Protein AF-A0A397FSY4-F1 (afdb_monomer_lite)

Foldseek 3Di:
DDDPDPLSVLEDFDADDPPWDKDWDQDPVRDIFIDTPNHTADELCLLLVLLVCLVQPPPDDPVVVVVVVVVLFVVLLVQLQQCLQPHDVGHDPDPPPHDPLSVLLSVQLSVVCVVCCVVVPSVQWPHAQGKFWYDDPNGIHIDTFSTDGNAEGEHEEEDLPCCVVRPSSVLSVLLNQVSVCRRPVHWYWYWYRNSVHTDTDTRDDDPLNSVVSVLSVVCSVCVVVDDSVRSNVSVVVSVVSVVVDDPDPPD

Sequence (251 aa):
MEPKNELEKQAISLAEPENKKITYEVKDNGLLWPYYQGKKAWSPSSLVEILKLIEYGDKQIPEIVLQRAAMNGKLFHQIIQEFIQKGPNSATPNDWEVSEKVRQKLHETIDFIEQNRQILNSNCFLGKERLHHAFYEGVLVATYTDLEFEDYIVELKTNNIKMHESPLTLLAFQIQLLIQHLCTKKEVYLLWSTGSGVIFHRFQVSPSLFKILDSLIDLVKKKDIYTLKEKRAIVEKILLDYVPQRLIDFD

Radius of gyration: 18.86 Å; chains: 1; bounding box: 52×46×51 Å

pLDDT: mean 79.47, std 13.84, range [31.81, 94.88]

Structure (mmCIF, N/CA/C/O backbone):
data_AF-A0A397FSY4-F1
#
_entry.id   AF-A0A397FSY4-F1
#
loop_
_atom_site.group_PDB
_atom_site.id
_atom_site.type_symbol
_atom_site.label_atom_id
_atom_site.label_alt_id
_atom_site.label_comp_id
_atom_site.label_asym_id
_atom_site.label_entity_id
_atom_site.label_seq_id
_atom_site.pdbx_PDB_ins_code
_atom_site.Cartn_x
_atom_site.Cartn_y
_atom_site.Cartn_z
_atom_site.occupancy
_atom_site.B_iso_or_equiv
_atom_site.auth_seq_id
_atom_site.auth_comp_id
_atom_site.auth_asym_id
_atom_site.auth_atom_id
_atom_site.pdbx_PDB_model_num
ATOM 1 N N . MET A 1 1 ? -21.277 16.930 -4.549 1.00 48.31 1 MET A N 1
ATOM 2 C CA . MET A 1 1 ? -20.688 18.214 -4.103 1.00 48.31 1 MET A CA 1
ATOM 3 C C . MET A 1 1 ? -19.492 18.444 -5.004 1.00 48.31 1 MET A C 1
ATOM 5 O O . MET A 1 1 ? -18.706 17.515 -5.117 1.00 48.31 1 MET A O 1
ATOM 9 N N . GLU A 1 2 ? -19.412 19.561 -5.725 1.00 42.72 2 GLU A N 1
ATOM 10 C CA . GLU A 1 2 ? -18.297 19.779 -6.659 1.00 42.72 2 GLU A CA 1
ATOM 11 C C . GLU A 1 2 ? -16.968 19.926 -5.889 1.00 42.72 2 GLU A C 1
ATOM 13 O O . GLU A 1 2 ? -16.964 20.564 -4.829 1.00 42.72 2 GLU A O 1
ATOM 18 N N . PRO A 1 3 ? -15.868 19.313 -6.369 1.00 50.38 3 PRO A N 1
ATOM 19 C CA . PRO A 1 3 ? -14.562 19.392 -5.719 1.00 50.38 3 PRO A CA 1
ATOM 20 C C . PRO A 1 3 ? -14.066 20.843 -5.673 1.00 50.38 3 PRO A C 1
ATOM 22 O O . PRO A 1 3 ? -14.096 21.560 -6.674 1.00 50.38 3 PRO A O 1
ATOM 25 N N . LYS A 1 4 ? -13.613 21.279 -4.495 1.00 57.75 4 LYS A N 1
ATOM 26 C CA . LYS A 1 4 ? -13.201 22.657 -4.194 1.00 57.75 4 LYS A CA 1
ATOM 27 C C . LYS A 1 4 ? -11.798 23.000 -4.700 1.00 57.75 4 LYS A C 1
ATOM 29 O O . LYS A 1 4 ? -11.455 24.180 -4.736 1.00 57.75 4 LYS A O 1
ATOM 34 N N . ASN A 1 5 ? -10.981 22.013 -5.079 1.00 67.50 5 ASN A N 1
ATOM 35 C CA . ASN A 1 5 ? -9.659 22.226 -5.678 1.00 67.50 5 ASN A CA 1
ATOM 36 C C . ASN A 1 5 ? -9.289 21.118 -6.696 1.00 67.50 5 ASN A C 1
ATOM 38 O O . ASN A 1 5 ? -9.945 20.079 -6.770 1.00 67.50 5 ASN A O 1
ATOM 42 N N . GLU A 1 6 ? -8.234 21.336 -7.490 1.00 67.00 6 GLU A N 1
ATOM 43 C CA . GLU A 1 6 ? -7.757 20.376 -8.508 1.00 67.00 6 GLU A CA 1
ATOM 44 C C . GLU A 1 6 ? -7.258 19.042 -7.919 1.00 67.00 6 GLU A C 1
ATOM 46 O O . GLU A 1 6 ? -7.324 18.018 -8.592 1.00 67.00 6 GLU A O 1
ATOM 51 N N . LEU A 1 7 ? -6.807 19.017 -6.659 1.00 66.50 7 LEU A N 1
ATOM 52 C CA . LEU A 1 7 ? -6.393 17.782 -5.981 1.00 66.50 7 LEU A CA 1
ATOM 53 C C . LEU A 1 7 ? -7.603 16.918 -5.597 1.00 66.50 7 LEU A C 1
ATOM 55 O O . LEU A 1 7 ? -7.552 15.697 -5.699 1.00 66.50 7 LEU A O 1
ATOM 59 N N . GLU A 1 8 ? -8.717 17.534 -5.201 1.00 69.69 8 GLU A N 1
ATOM 60 C CA . GLU A 1 8 ? -9.967 16.846 -4.868 1.00 69.69 8 GLU A CA 1
ATOM 61 C C . GLU A 1 8 ? -10.575 16.156 -6.091 1.00 69.69 8 GLU A C 1
ATOM 63 O O . GLU A 1 8 ? -11.184 15.101 -5.947 1.00 69.69 8 GLU A O 1
ATOM 68 N N . LYS A 1 9 ? -10.345 16.685 -7.301 1.00 65.38 9 LYS A N 1
ATOM 69 C CA . LYS A 1 9 ? -10.729 16.019 -8.558 1.00 65.38 9 LYS A CA 1
ATOM 70 C C . LYS A 1 9 ? -9.957 14.720 -8.813 1.00 65.38 9 LYS A C 1
ATOM 72 O O . LYS A 1 9 ? -10.411 13.894 -9.599 1.00 65.38 9 LYS A O 1
ATOM 77 N N . GLN A 1 10 ? -8.793 14.544 -8.185 1.00 68.00 10 GLN A N 1
ATOM 78 C CA . GLN A 1 10 ? -7.952 13.355 -8.344 1.00 68.00 10 GLN A CA 1
ATOM 79 C C . GLN A 1 10 ? -8.300 12.250 -7.339 1.00 68.00 10 GLN A C 1
ATOM 81 O O . GLN A 1 10 ? -7.863 11.114 -7.527 1.00 68.00 10 GLN A O 1
ATOM 86 N N . ALA A 1 11 ? -9.077 12.567 -6.295 1.00 72.75 11 ALA A N 1
ATOM 87 C CA . ALA A 1 11 ? -9.553 11.588 -5.331 1.00 72.75 11 ALA A CA 1
ATOM 88 C C . ALA A 1 11 ? -10.658 10.730 -5.952 1.00 72.75 11 ALA A C 1
ATOM 90 O O . ALA A 1 11 ? -11.676 11.244 -6.416 1.00 72.75 11 ALA A O 1
ATOM 91 N N . ILE A 1 12 ? -10.469 9.415 -5.926 1.00 77.00 12 ILE A N 1
ATOM 92 C CA . ILE A 1 12 ? -11.467 8.456 -6.387 1.00 77.00 12 ILE A CA 1
ATOM 93 C C . ILE A 1 12 ? -12.137 7.834 -5.173 1.00 77.00 12 ILE A C 1
ATOM 95 O O . ILE A 1 12 ? -11.469 7.393 -4.233 1.00 77.00 12 ILE A O 1
ATOM 99 N N . SER A 1 13 ? -13.465 7.768 -5.218 1.00 73.69 13 SER A N 1
ATOM 100 C CA . SER A 1 13 ? -14.220 6.945 -4.291 1.00 73.69 13 SER A CA 1
ATOM 101 C C . SER A 1 13 ? -14.998 5.868 -5.010 1.00 73.69 13 SER A C 1
ATOM 103 O O . SER A 1 13 ? -15.652 6.119 -6.024 1.00 73.69 13 SER A O 1
ATOM 105 N N . LEU A 1 14 ? -14.945 4.667 -4.448 1.00 64.12 14 LEU A N 1
ATOM 106 C CA . LEU A 1 14 ? -15.743 3.535 -4.877 1.00 64.12 14 LEU A CA 1
ATOM 107 C C . LEU A 1 14 ? -16.588 3.067 -3.692 1.00 64.12 14 LEU A C 1
ATOM 109 O O . LEU A 1 14 ? -16.092 2.910 -2.577 1.00 64.12 14 LEU A O 1
ATOM 113 N N . ALA A 1 15 ? -17.873 2.821 -3.956 1.00 58.09 15 ALA A N 1
ATOM 114 C CA . ALA A 1 15 ? -18.858 2.391 -2.962 1.00 58.09 15 ALA A CA 1
ATOM 115 C C . ALA A 1 15 ? -19.113 3.400 -1.819 1.00 58.09 15 ALA A C 1
ATOM 117 O O . ALA A 1 15 ? -19.239 3.007 -0.655 1.00 58.09 15 ALA A O 1
ATOM 118 N N . GLU A 1 16 ? -19.236 4.697 -2.132 1.00 63.25 16 GLU A N 1
ATOM 119 C CA . GLU A 1 16 ? -19.798 5.666 -1.181 1.00 63.25 16 GLU A CA 1
ATOM 120 C C . GLU A 1 16 ? -21.286 5.370 -0.958 1.00 63.25 16 GLU A C 1
ATOM 122 O O . GLU A 1 16 ? -22.066 5.369 -1.911 1.00 63.25 16 GLU A O 1
ATOM 127 N N . PRO A 1 17 ? -21.731 5.156 0.289 1.00 62.16 17 PRO A N 1
ATOM 128 C CA . PRO A 1 17 ? -23.152 5.207 0.586 1.00 62.16 17 PRO A CA 1
ATOM 129 C C . PRO A 1 17 ? -23.654 6.627 0.297 1.00 62.16 17 PRO A C 1
ATOM 131 O O . PRO A 1 17 ? -23.073 7.583 0.812 1.00 62.16 17 PRO A O 1
ATOM 134 N N . GLU A 1 18 ? -24.739 6.771 -0.472 1.00 61.16 18 GLU A N 1
ATOM 135 C CA . GLU A 1 18 ? -25.288 8.069 -0.929 1.00 61.16 18 GLU A CA 1
ATOM 136 C C . GLU A 1 18 ? -25.527 9.087 0.205 1.00 61.16 18 GLU A C 1
ATOM 138 O O . GLU A 1 18 ? -25.583 10.296 -0.014 1.00 61.16 18 GLU A O 1
ATOM 143 N N . ASN A 1 19 ? -25.645 8.608 1.443 1.00 66.75 19 ASN A N 1
ATOM 144 C CA . ASN A 1 19 ? -25.894 9.402 2.640 1.00 66.75 19 ASN A CA 1
ATOM 145 C C . ASN A 1 19 ? -24.630 9.823 3.418 1.00 66.75 19 ASN A C 1
ATOM 147 O O . ASN A 1 19 ? -24.753 10.487 4.452 1.00 66.75 19 ASN A O 1
ATOM 151 N N . LYS A 1 20 ? -23.419 9.467 2.974 1.00 77.88 20 LYS A N 1
ATOM 152 C CA . LYS A 1 20 ? -22.172 9.800 3.680 1.00 77.88 20 LYS A CA 1
ATOM 153 C C . LYS A 1 20 ? -21.429 10.942 2.998 1.00 77.88 20 LYS A C 1
ATOM 155 O O . LYS A 1 20 ? -20.859 10.792 1.929 1.00 77.88 20 LYS A O 1
ATOM 160 N N . LYS A 1 21 ? -21.373 12.096 3.668 1.00 82.19 21 LYS A N 1
ATOM 161 C CA . LYS A 1 21 ? -20.624 13.265 3.189 1.00 82.19 21 LYS A CA 1
ATOM 162 C C . LYS A 1 21 ? -19.152 13.177 3.600 1.00 82.19 21 LYS A C 1
ATOM 164 O O . LYS A 1 21 ? -18.834 13.338 4.781 1.00 82.19 21 LYS A O 1
ATOM 169 N N . ILE A 1 22 ? -18.275 12.959 2.624 1.00 87.19 22 ILE A N 1
ATOM 170 C CA . ILE A 1 22 ? -16.817 12.992 2.794 1.00 87.19 22 ILE A CA 1
ATOM 171 C C . ILE A 1 22 ? -16.304 14.417 2.565 1.00 87.19 22 ILE A C 1
ATOM 173 O O . ILE A 1 22 ? -16.796 15.151 1.707 1.00 87.19 22 ILE A O 1
ATOM 177 N N . THR A 1 23 ? -15.331 14.826 3.372 1.00 89.44 23 THR A N 1
ATOM 178 C CA . THR A 1 23 ? -14.584 16.078 3.206 1.00 89.44 23 THR A CA 1
ATOM 179 C C . THR A 1 23 ? -13.111 15.770 2.992 1.00 89.44 23 THR A C 1
ATOM 181 O O . THR A 1 23 ? -12.630 14.750 3.477 1.00 89.44 23 THR A O 1
ATOM 184 N N . TYR A 1 24 ? -12.382 16.658 2.325 1.00 90.38 24 TYR A N 1
ATOM 185 C CA . TYR A 1 24 ? -10.956 16.483 2.066 1.00 90.38 24 TYR A CA 1
ATOM 186 C C . TYR A 1 24 ? -10.140 17.593 2.724 1.00 90.38 24 TYR A C 1
ATOM 188 O O . TYR A 1 24 ? -10.612 18.718 2.880 1.00 90.38 24 TYR A O 1
ATOM 196 N N . GLU A 1 25 ? -8.917 17.260 3.124 1.00 90.62 25 GLU A N 1
ATOM 197 C CA . GLU A 1 25 ? -7.972 18.201 3.720 1.00 90.62 25 GLU A CA 1
ATOM 198 C C . GLU A 1 25 ? -6.577 17.971 3.136 1.00 90.62 25 GLU A C 1
ATOM 200 O O . GLU A 1 25 ? -6.108 16.831 3.082 1.00 90.62 25 GLU A O 1
ATOM 205 N N . VAL A 1 26 ? -5.912 19.046 2.709 1.00 89.44 26 VAL A N 1
ATOM 206 C CA . VAL A 1 26 ? -4.502 19.008 2.301 1.00 89.44 26 VAL A CA 1
ATOM 207 C C . VAL A 1 26 ? -3.638 19.041 3.556 1.00 89.44 26 VAL A C 1
ATOM 209 O O . VAL A 1 26 ? -3.809 19.905 4.411 1.00 89.44 26 VAL A O 1
ATOM 212 N N . LYS A 1 27 ? -2.731 18.077 3.680 1.00 87.06 27 LYS A N 1
ATOM 213 C CA . LYS A 1 27 ? -1.814 17.933 4.813 1.00 87.06 27 LYS A CA 1
ATOM 214 C C . LYS A 1 27 ? -0.545 18.751 4.624 1.00 87.06 27 LYS A C 1
ATOM 216 O O . LYS A 1 27 ? -0.220 19.144 3.510 1.00 87.06 27 LYS A O 1
ATOM 221 N N . ASP A 1 28 ? 0.209 18.935 5.707 1.00 80.31 28 ASP A N 1
ATOM 222 C CA . ASP A 1 28 ? 1.470 19.696 5.710 1.00 80.31 28 ASP A CA 1
ATOM 223 C C . ASP A 1 28 ? 2.496 19.163 4.696 1.00 80.31 28 ASP A C 1
ATOM 225 O O . ASP A 1 28 ? 3.318 19.910 4.176 1.00 80.31 28 ASP A O 1
ATOM 229 N N . ASN A 1 29 ? 2.429 17.867 4.374 1.00 76.56 29 ASN A N 1
ATOM 230 C CA . ASN A 1 29 ? 3.261 17.227 3.353 1.00 76.56 29 ASN A CA 1
ATOM 231 C C . ASN A 1 29 ? 2.721 17.382 1.915 1.00 76.56 29 ASN A C 1
ATOM 233 O O . ASN A 1 29 ? 3.229 16.733 1.004 1.00 76.56 29 ASN A O 1
ATOM 237 N N . GLY A 1 30 ? 1.679 18.191 1.716 1.00 82.06 30 GLY A N 1
ATOM 238 C CA . GLY A 1 30 ? 1.026 18.444 0.433 1.00 82.06 30 GLY A CA 1
ATOM 239 C C . GLY A 1 30 ? 0.039 17.365 -0.021 1.00 82.06 30 GLY A C 1
ATOM 240 O O . GLY A 1 30 ? -0.605 17.548 -1.051 1.00 82.06 30 GLY A O 1
ATOM 241 N N . LEU A 1 31 ? -0.120 16.259 0.717 1.00 85.19 31 LEU A N 1
ATOM 242 C CA . LEU A 1 31 ? -1.038 15.186 0.327 1.00 85.19 31 LEU A CA 1
ATOM 243 C C . LEU A 1 31 ? -2.479 15.514 0.712 1.00 85.19 31 LEU A C 1
ATOM 245 O O . LEU A 1 31 ? -2.755 15.955 1.829 1.00 85.19 31 LEU A O 1
ATOM 249 N N . LEU A 1 32 ? -3.416 15.216 -0.185 1.00 90.38 32 LEU A N 1
ATOM 250 C CA . LEU A 1 32 ? -4.840 15.253 0.122 1.00 90.38 32 LEU A CA 1
ATOM 251 C C . LEU A 1 32 ? -5.220 14.036 0.976 1.00 90.38 32 LEU A C 1
ATOM 253 O O . LEU A 1 32 ? -4.726 12.928 0.747 1.00 90.38 32 LEU A O 1
ATOM 257 N N . TRP A 1 33 ? -6.106 14.209 1.953 1.00 93.94 33 TRP A N 1
ATOM 258 C CA . TRP A 1 33 ? -6.612 13.096 2.754 1.00 93.94 33 TRP A CA 1
ATOM 259 C C . TRP A 1 33 ? -8.114 13.220 3.035 1.00 93.94 33 TRP A C 1
ATOM 261 O O . TRP A 1 33 ? -8.571 14.326 3.337 1.00 93.94 33 TRP A O 1
ATOM 271 N N . PRO A 1 34 ? -8.888 12.119 2.980 1.00 93.19 34 PRO A N 1
ATOM 272 C CA . PRO A 1 34 ? -10.327 12.173 3.184 1.00 93.19 34 PRO A CA 1
ATOM 273 C C . PRO A 1 34 ? -10.717 12.026 4.664 1.00 93.19 34 PRO A C 1
ATOM 275 O O . PRO A 1 34 ? -10.011 11.431 5.486 1.00 93.19 34 PRO A O 1
ATOM 278 N N . TYR A 1 35 ? -11.872 12.595 4.995 1.00 92.56 35 TYR A N 1
ATOM 279 C CA . TYR A 1 35 ? -12.440 12.710 6.332 1.00 92.56 35 TYR A CA 1
ATOM 280 C C . TYR A 1 35 ? -13.935 12.408 6.304 1.00 92.56 35 TYR A C 1
ATOM 282 O O . TYR A 1 35 ? -14.651 12.820 5.394 1.00 92.56 35 TYR A O 1
ATOM 290 N N . TYR A 1 36 ? -14.426 11.758 7.356 1.00 91.56 36 TYR A N 1
ATOM 291 C CA . TYR A 1 36 ? -15.847 11.504 7.561 1.00 91.56 36 TYR A CA 1
ATOM 292 C C . TYR A 1 36 ? -16.239 11.823 9.002 1.00 91.56 36 TYR A C 1
ATOM 294 O O . TYR A 1 36 ? -15.605 11.345 9.940 1.00 91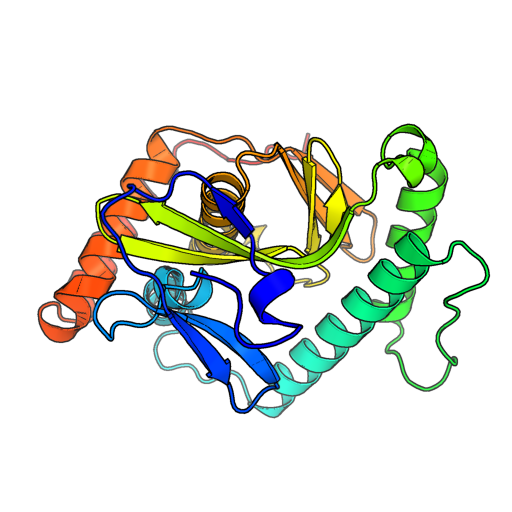.56 36 TYR A O 1
ATOM 302 N N . GLN A 1 37 ? -17.274 12.653 9.183 1.00 89.75 37 GLN A N 1
ATOM 303 C CA . GLN A 1 37 ? -17.736 13.117 10.504 1.00 89.75 37 GLN A CA 1
ATOM 304 C C . GLN A 1 37 ? -16.600 13.701 11.370 1.00 89.75 37 GLN A C 1
ATOM 306 O O . GLN A 1 37 ? -16.497 13.422 12.563 1.00 89.75 37 GLN A O 1
ATOM 311 N N . GLY A 1 38 ? -15.696 14.464 10.748 1.00 87.62 38 GLY A N 1
ATOM 312 C CA . GLY A 1 38 ? -14.523 15.038 11.416 1.00 87.62 38 GLY A CA 1
ATOM 313 C C . GLY A 1 38 ? -13.414 14.032 11.750 1.00 87.62 38 GLY A C 1
ATOM 314 O O . GLY A 1 38 ? -12.379 14.427 12.280 1.00 87.62 38 GLY A O 1
ATOM 315 N N . LYS A 1 39 ? -13.578 12.744 11.424 1.00 90.38 39 LYS A N 1
ATOM 316 C CA . LYS A 1 39 ? -12.557 11.709 11.629 1.00 90.38 39 LYS A CA 1
ATOM 317 C C . LYS A 1 39 ? -11.759 11.480 10.352 1.00 90.38 39 LYS A C 1
ATOM 319 O O . LYS A 1 39 ? -12.332 11.281 9.282 1.00 90.38 39 LYS A O 1
ATOM 324 N N . LYS A 1 40 ? -10.432 11.481 10.485 1.00 92.06 40 LYS A N 1
ATOM 325 C CA . LYS A 1 40 ? -9.491 11.166 9.403 1.00 92.06 40 LYS A CA 1
ATOM 326 C C . LYS A 1 40 ? -9.687 9.718 8.948 1.00 92.06 40 LYS A C 1
ATOM 328 O O . LYS A 1 40 ? -9.763 8.831 9.798 1.00 92.06 40 LYS A O 1
ATOM 333 N N . ALA A 1 41 ? -9.714 9.478 7.637 1.00 92.88 41 ALA A N 1
ATOM 334 C CA . ALA A 1 41 ? -9.681 8.123 7.095 1.00 92.88 41 ALA A CA 1
ATOM 335 C C . ALA A 1 41 ? -8.434 7.369 7.570 1.00 92.88 41 ALA A C 1
ATOM 337 O O . ALA A 1 41 ? -7.348 7.953 7.675 1.00 92.88 41 ALA A O 1
ATOM 338 N N . TRP A 1 42 ? -8.563 6.074 7.831 1.00 92.50 42 TRP A N 1
ATOM 339 C CA . TRP A 1 42 ? -7.419 5.261 8.222 1.00 92.50 42 TRP A CA 1
ATOM 340 C C . TRP A 1 42 ? -6.556 4.904 7.023 1.00 92.50 42 TRP A C 1
ATOM 342 O O . TRP A 1 42 ? -7.052 4.455 5.993 1.00 92.50 42 TRP A O 1
ATOM 352 N N . SER A 1 43 ? -5.250 5.096 7.193 1.00 90.44 43 SER A N 1
ATOM 353 C CA . SER A 1 43 ? -4.248 4.616 6.247 1.00 90.44 43 SER A CA 1
ATOM 354 C C . SER A 1 43 ? -3.849 3.176 6.583 1.00 90.44 43 SER A C 1
ATOM 356 O O . SER A 1 43 ? -3.934 2.796 7.759 1.00 90.44 43 SER A O 1
ATOM 358 N N . PRO A 1 44 ? -3.313 2.405 5.620 1.00 86.44 44 PRO A N 1
ATOM 359 C CA . PRO A 1 44 ? -2.657 1.134 5.914 1.00 86.44 44 PRO A CA 1
ATOM 360 C C . PRO A 1 44 ? -1.649 1.244 7.059 1.00 86.44 44 PRO A C 1
ATOM 362 O O . PRO A 1 44 ? -1.690 0.455 7.998 1.00 86.44 44 PRO A O 1
ATOM 365 N N . SER A 1 45 ? -0.821 2.294 7.052 1.00 83.75 45 SER A N 1
ATOM 366 C CA . SER A 1 45 ? 0.171 2.562 8.099 1.00 83.75 45 SER A CA 1
ATOM 367 C C . SER A 1 45 ? -0.436 2.685 9.495 1.00 83.75 45 SER A C 1
ATOM 369 O O . SER A 1 45 ? 0.168 2.207 10.450 1.00 83.75 45 SER A O 1
ATOM 371 N N . SER A 1 46 ? -1.620 3.293 9.616 1.00 85.06 46 SER A N 1
ATOM 372 C CA . SER A 1 46 ? -2.332 3.434 10.893 1.00 85.06 46 SER A CA 1
ATOM 373 C C . SER A 1 46 ? -2.878 2.096 11.396 1.00 85.06 46 SER A C 1
ATOM 375 O O . SER A 1 46 ? -2.900 1.850 12.595 1.00 85.06 46 SER A O 1
ATOM 377 N N . LEU A 1 47 ? -3.305 1.219 10.486 1.00 83.44 47 LEU A N 1
ATOM 378 C CA . LEU A 1 47 ? -3.857 -0.094 10.831 1.00 83.44 47 LEU A CA 1
ATOM 379 C C . LEU A 1 47 ? -2.776 -1.101 11.228 1.00 83.44 47 LEU A C 1
ATOM 381 O O . LEU A 1 47 ? -2.992 -1.936 12.103 1.00 83.44 47 LEU A O 1
ATOM 385 N N . VAL A 1 48 ? -1.591 -0.990 10.629 1.00 82.88 48 VAL A N 1
ATOM 386 C CA . VAL A 1 48 ? -0.454 -1.882 10.904 1.00 82.88 48 VAL A CA 1
ATOM 387 C C . VAL A 1 48 ? 0.503 -1.330 11.963 1.00 82.88 48 VAL A C 1
ATOM 389 O O . VAL A 1 48 ? 1.501 -1.971 12.286 1.00 82.88 48 VAL A O 1
ATOM 392 N N . GLU A 1 49 ? 0.224 -0.151 12.525 1.00 81.56 49 GLU A N 1
ATOM 393 C CA . GLU A 1 49 ? 1.055 0.484 13.556 1.00 81.56 49 GLU A CA 1
ATOM 394 C C . GLU A 1 49 ? 1.248 -0.432 14.769 1.00 81.56 49 GLU A C 1
ATOM 396 O O . GLU A 1 49 ? 2.358 -0.574 15.275 1.00 81.56 49 GLU A O 1
ATOM 401 N N . ILE A 1 50 ? 0.190 -1.136 15.178 1.00 78.62 50 ILE A N 1
ATOM 402 C CA . ILE A 1 50 ? 0.252 -2.097 16.281 1.00 78.62 50 ILE A CA 1
ATOM 403 C C . ILE A 1 50 ? 1.161 -3.293 15.975 1.00 78.62 50 ILE A C 1
ATOM 405 O O . ILE A 1 50 ? 1.853 -3.773 16.870 1.00 78.62 50 ILE A O 1
ATOM 409 N N . LEU A 1 51 ? 1.216 -3.735 14.714 1.00 79.88 51 LEU A N 1
ATOM 410 C CA . LEU A 1 51 ? 2.112 -4.809 14.281 1.00 79.88 51 LEU A CA 1
ATOM 411 C C . LEU A 1 51 ? 3.568 -4.347 14.387 1.00 79.88 51 LEU A C 1
ATOM 413 O O . LEU A 1 51 ? 4.400 -5.057 14.942 1.00 79.88 51 LEU A O 1
ATOM 417 N N . LYS A 1 52 ? 3.856 -3.115 13.944 1.00 74.06 52 LYS A N 1
ATOM 418 C CA . LYS A 1 52 ? 5.184 -2.497 14.082 1.00 74.06 52 LYS A CA 1
ATOM 419 C C . LYS A 1 52 ? 5.578 -2.319 15.549 1.00 74.06 52 LYS A C 1
ATOM 421 O O . LYS A 1 52 ? 6.711 -2.616 15.910 1.00 74.06 52 LYS A O 1
ATOM 426 N N . LEU A 1 53 ? 4.650 -1.870 16.393 1.00 75.19 53 LEU A N 1
ATOM 427 C CA . LEU A 1 53 ? 4.883 -1.704 17.828 1.00 75.19 53 LEU A CA 1
ATOM 428 C C . LEU A 1 53 ? 5.244 -3.035 18.500 1.00 75.19 53 LEU A C 1
ATOM 430 O O . LEU A 1 53 ? 6.100 -3.075 19.376 1.00 75.19 53 LEU A O 1
ATOM 434 N N . ILE A 1 54 ? 4.607 -4.134 18.095 1.00 74.88 54 ILE A N 1
ATOM 435 C CA . ILE A 1 54 ? 4.903 -5.461 18.642 1.00 74.88 54 ILE A CA 1
ATOM 436 C C . ILE A 1 54 ? 6.251 -5.981 18.138 1.00 74.88 54 ILE A C 1
ATOM 438 O O . ILE A 1 54 ? 7.020 -6.493 18.950 1.00 74.88 54 ILE A O 1
ATOM 442 N N . GLU A 1 55 ? 6.529 -5.822 16.841 1.00 73.94 55 GLU A N 1
ATOM 443 C CA . GLU A 1 55 ? 7.762 -6.274 16.184 1.00 73.94 55 GLU A CA 1
ATOM 444 C C . GLU A 1 55 ? 9.003 -5.575 16.751 1.00 73.94 55 GLU A C 1
ATOM 446 O O . GLU A 1 55 ? 9.990 -6.212 17.124 1.00 73.94 55 GLU A O 1
ATOM 451 N N . TYR A 1 56 ? 8.958 -4.246 16.829 1.00 70.62 56 TYR A N 1
ATOM 452 C CA . TYR A 1 56 ? 10.116 -3.442 17.205 1.00 70.62 56 TYR A CA 1
ATOM 453 C C . TYR A 1 56 ? 10.143 -3.109 18.703 1.00 70.62 56 TYR A C 1
ATOM 455 O O . TYR A 1 56 ? 11.211 -2.811 19.241 1.00 70.62 56 TYR A O 1
ATOM 463 N N . GLY A 1 57 ? 9.014 -3.220 19.413 1.00 68.94 57 GLY A N 1
ATOM 464 C CA . GLY A 1 57 ? 8.908 -2.809 20.814 1.00 68.94 57 GLY A CA 1
ATOM 465 C C . GLY A 1 57 ? 9.352 -1.355 20.995 1.00 68.94 57 GLY A C 1
ATOM 466 O O . GLY A 1 57 ? 9.035 -0.497 20.175 1.00 68.94 57 GLY A O 1
ATOM 467 N N . ASP A 1 58 ? 10.159 -1.105 22.028 1.00 63.72 58 ASP A N 1
ATOM 468 C CA . ASP A 1 58 ? 10.781 0.203 22.285 1.00 63.72 58 ASP A CA 1
ATOM 469 C C . ASP A 1 58 ? 12.106 0.411 21.523 1.00 63.72 58 ASP A C 1
ATOM 471 O O . ASP A 1 58 ? 12.802 1.408 21.733 1.00 63.72 58 ASP A O 1
ATOM 475 N N . LYS A 1 59 ? 12.516 -0.529 20.654 1.00 63.91 59 LYS A N 1
ATOM 476 C CA . LYS A 1 59 ? 13.775 -0.399 19.911 1.00 63.91 59 LYS A CA 1
ATOM 477 C C . LYS A 1 59 ? 13.624 0.686 18.851 1.00 63.91 59 LYS A C 1
ATOM 479 O O . LYS A 1 59 ? 13.009 0.478 17.807 1.00 63.91 59 LYS A O 1
ATOM 484 N N . GLN A 1 60 ? 14.235 1.840 19.100 1.00 63.94 60 GLN A N 1
ATOM 485 C CA . GLN A 1 60 ? 14.306 2.906 18.110 1.00 63.94 60 GLN A CA 1
ATOM 486 C C . GLN A 1 60 ? 15.295 2.527 17.005 1.00 63.94 60 GLN A C 1
ATOM 488 O O . GLN A 1 60 ? 16.491 2.349 17.245 1.00 63.94 60 GLN A O 1
ATOM 493 N N . ILE A 1 61 ? 14.796 2.421 15.774 1.00 66.56 61 ILE A N 1
ATOM 494 C CA . ILE A 1 61 ? 15.657 2.439 14.591 1.00 66.56 61 ILE A CA 1
ATOM 495 C C . ILE A 1 61 ? 16.214 3.866 14.482 1.00 66.56 61 ILE A C 1
ATOM 497 O O . ILE A 1 61 ? 15.419 4.807 14.525 1.00 66.56 61 ILE A O 1
ATOM 501 N N . PRO A 1 62 ? 17.539 4.060 14.339 1.00 76.00 62 PRO A N 1
ATOM 502 C CA . PRO A 1 62 ? 18.112 5.396 14.245 1.00 76.00 62 PRO A CA 1
ATOM 503 C C . PRO A 1 62 ? 17.447 6.217 13.139 1.00 76.00 62 PRO A C 1
ATOM 505 O O . PRO A 1 62 ? 17.312 5.748 12.007 1.00 76.00 62 PRO A O 1
ATOM 508 N N . GLU A 1 63 ? 17.071 7.457 13.450 1.00 75.31 63 GLU A N 1
ATOM 509 C CA . GLU A 1 63 ? 16.319 8.319 12.533 1.00 75.31 63 GLU A CA 1
ATOM 510 C C . GLU A 1 63 ? 17.037 8.497 11.188 1.00 75.31 63 GLU A C 1
ATOM 512 O O . GLU A 1 63 ? 16.418 8.400 10.133 1.00 75.31 63 GLU A O 1
ATOM 517 N N . ILE A 1 64 ? 18.365 8.626 11.207 1.00 76.75 64 ILE A N 1
ATOM 518 C CA . ILE A 1 64 ? 19.185 8.733 9.994 1.00 76.75 64 ILE A CA 1
ATOM 519 C C . ILE A 1 64 ? 19.060 7.510 9.068 1.00 76.75 64 ILE A C 1
ATOM 521 O O . ILE A 1 64 ? 19.121 7.641 7.845 1.00 76.75 64 ILE A O 1
ATOM 525 N N . VAL A 1 65 ? 18.859 6.313 9.631 1.00 73.38 65 VAL A N 1
ATOM 526 C CA . VAL A 1 65 ? 18.657 5.076 8.861 1.00 73.38 65 VAL A CA 1
ATOM 527 C C . VAL A 1 65 ? 17.273 5.088 8.219 1.00 73.38 65 VAL A C 1
ATOM 529 O O . VAL A 1 65 ? 17.151 4.772 7.036 1.00 73.38 65 VAL A O 1
ATOM 532 N N . LEU A 1 66 ? 16.249 5.509 8.968 1.00 72.06 66 LEU A N 1
ATOM 533 C CA . LEU A 1 66 ? 14.881 5.649 8.463 1.00 72.06 66 LEU A CA 1
ATOM 534 C C . LEU A 1 66 ? 14.790 6.712 7.363 1.00 72.06 66 LEU A C 1
ATOM 536 O O . LEU A 1 66 ? 14.217 6.445 6.309 1.00 72.06 66 LEU A O 1
ATOM 540 N N . GLN A 1 67 ? 15.403 7.879 7.566 1.00 74.88 67 GLN A N 1
ATOM 541 C CA . GLN A 1 67 ? 15.438 8.969 6.590 1.00 74.88 67 GLN A CA 1
ATOM 542 C C . GLN A 1 67 ? 16.141 8.542 5.298 1.00 74.88 67 GLN A C 1
ATOM 544 O O . GLN A 1 67 ? 15.609 8.751 4.209 1.00 74.88 67 GLN A O 1
ATOM 549 N N . ARG A 1 68 ? 17.301 7.875 5.398 1.00 76.94 68 ARG A N 1
ATOM 550 C CA . ARG A 1 68 ? 18.021 7.369 4.221 1.00 76.94 68 ARG A CA 1
ATOM 551 C C . ARG A 1 68 ? 17.214 6.308 3.471 1.00 76.94 68 ARG A C 1
ATOM 553 O O . ARG A 1 68 ? 17.159 6.343 2.244 1.00 76.94 68 ARG A O 1
ATOM 560 N N . ALA A 1 69 ? 16.572 5.384 4.187 1.00 74.94 69 ALA A N 1
ATOM 561 C CA . ALA A 1 69 ? 15.699 4.383 3.576 1.00 74.94 69 ALA A CA 1
ATOM 562 C C . ALA A 1 69 ? 14.493 5.032 2.875 1.00 74.94 69 ALA A C 1
ATOM 564 O O . ALA A 1 69 ? 14.165 4.654 1.752 1.00 74.94 69 ALA A O 1
ATOM 565 N N . ALA A 1 70 ? 13.880 6.043 3.495 1.00 77.81 70 ALA A N 1
ATOM 566 C CA . ALA A 1 70 ? 12.766 6.791 2.921 1.00 77.81 70 ALA A CA 1
ATOM 567 C C . ALA A 1 70 ? 13.176 7.577 1.666 1.00 77.81 70 ALA A C 1
ATOM 569 O O . ALA A 1 70 ? 12.465 7.522 0.667 1.00 77.81 70 ALA A O 1
ATOM 570 N N . MET A 1 71 ? 14.333 8.250 1.679 1.00 80.31 71 MET A N 1
ATOM 571 C CA . MET A 1 71 ? 14.877 8.937 0.499 1.00 80.31 71 MET A CA 1
ATOM 572 C C . MET A 1 71 ? 15.119 7.969 -0.659 1.00 80.31 71 MET A C 1
ATOM 574 O O . MET A 1 71 ? 14.645 8.208 -1.766 1.00 80.31 71 MET A O 1
ATOM 578 N N . ASN A 1 72 ? 15.808 6.857 -0.393 1.00 79.50 72 ASN A N 1
ATOM 579 C CA . ASN A 1 72 ? 16.094 5.838 -1.402 1.00 79.50 72 ASN A CA 1
ATOM 580 C C . ASN A 1 72 ? 14.808 5.230 -1.977 1.00 79.50 72 ASN A C 1
ATOM 582 O O . ASN A 1 72 ? 14.700 5.033 -3.185 1.00 79.50 72 ASN A O 1
ATOM 586 N N . GLY A 1 73 ? 13.829 4.947 -1.111 1.00 83.44 73 GLY A N 1
ATOM 587 C CA . GLY A 1 73 ? 12.510 4.475 -1.517 1.00 83.44 73 GLY A CA 1
ATOM 588 C C . GLY A 1 73 ? 11.803 5.488 -2.411 1.00 83.44 73 GLY A C 1
ATOM 589 O O . GLY A 1 73 ? 11.408 5.140 -3.519 1.00 83.44 73 GLY A O 1
ATOM 590 N N . LYS A 1 74 ? 11.708 6.747 -1.972 1.00 85.25 74 LYS A N 1
ATOM 591 C CA . LYS A 1 74 ? 11.061 7.828 -2.725 1.00 85.25 74 LYS A CA 1
ATOM 592 C C . LYS A 1 74 ? 11.677 8.003 -4.110 1.00 85.25 74 LYS A C 1
ATOM 594 O O . LYS A 1 74 ? 10.944 8.048 -5.091 1.00 85.25 74 LYS A O 1
ATOM 599 N N . LEU A 1 75 ? 13.005 8.059 -4.187 1.00 84.94 75 LEU A N 1
ATOM 600 C CA . LEU A 1 75 ? 13.708 8.255 -5.450 1.00 84.94 75 LEU A CA 1
ATOM 601 C C . LEU A 1 75 ? 13.450 7.108 -6.428 1.00 84.94 75 LEU A C 1
ATOM 603 O O . LEU A 1 75 ? 13.181 7.350 -7.601 1.00 84.94 75 LEU A O 1
ATOM 607 N N . PHE A 1 76 ? 13.459 5.866 -5.938 1.00 88.06 76 PHE A N 1
ATOM 608 C CA . PHE A 1 76 ? 13.096 4.725 -6.769 1.00 88.06 76 PHE A CA 1
ATOM 609 C C . PHE A 1 76 ? 11.682 4.854 -7.338 1.00 88.06 76 PHE A C 1
ATOM 611 O O . PHE A 1 76 ? 11.501 4.698 -8.542 1.00 88.06 76 PHE A O 1
ATOM 618 N N . HIS A 1 77 ? 10.690 5.158 -6.491 1.00 90.25 77 HIS A N 1
ATOM 619 C CA . HIS A 1 77 ? 9.297 5.238 -6.940 1.00 90.25 77 HIS A CA 1
ATOM 620 C C . HIS A 1 77 ? 9.151 6.341 -7.986 1.00 90.25 77 HIS A C 1
ATOM 622 O O . HIS A 1 77 ? 8.579 6.095 -9.041 1.00 90.25 77 HIS A O 1
ATOM 628 N N . GLN A 1 78 ? 9.759 7.509 -7.752 1.00 88.62 78 GLN A N 1
ATOM 629 C CA . GLN A 1 78 ? 9.742 8.625 -8.697 1.00 88.62 78 GLN A CA 1
ATOM 630 C C . GLN A 1 78 ? 10.290 8.234 -10.074 1.00 88.62 78 GLN A C 1
ATOM 632 O O . GLN A 1 78 ? 9.623 8.484 -11.075 1.00 88.62 78 GLN A O 1
ATOM 637 N N . ILE A 1 79 ? 11.456 7.587 -10.128 1.00 87.62 79 ILE A N 1
ATOM 638 C CA . ILE A 1 79 ? 12.105 7.198 -11.389 1.00 87.62 79 ILE A CA 1
ATOM 639 C C . ILE A 1 79 ? 11.256 6.175 -12.151 1.00 87.62 79 ILE A C 1
ATOM 641 O O . ILE A 1 79 ? 10.971 6.379 -13.330 1.00 87.62 79 ILE A O 1
ATOM 645 N N . ILE A 1 80 ? 10.797 5.109 -11.486 1.00 89.50 80 ILE A N 1
ATOM 646 C CA . ILE A 1 80 ? 9.970 4.073 -12.128 1.00 89.50 80 ILE A CA 1
ATOM 647 C C . ILE A 1 80 ? 8.639 4.651 -12.614 1.00 89.50 80 ILE A C 1
ATOM 649 O O . ILE A 1 80 ? 8.197 4.383 -13.730 1.00 89.50 80 ILE A O 1
ATOM 653 N N . GLN A 1 81 ? 8.009 5.493 -11.803 1.00 90.00 81 GLN A N 1
ATOM 654 C CA . GLN A 1 81 ? 6.770 6.161 -12.165 1.00 90.00 81 GLN A CA 1
ATOM 655 C C . GLN A 1 81 ? 6.931 7.118 -13.354 1.00 90.00 81 GLN A C 1
ATOM 657 O O . GLN A 1 81 ? 6.028 7.234 -14.181 1.00 90.00 81 GLN A O 1
ATOM 662 N N . GLU A 1 82 ? 8.046 7.847 -13.444 1.00 87.38 82 GLU A N 1
ATOM 663 C CA . GLU A 1 82 ? 8.340 8.679 -14.612 1.00 87.38 82 GLU A CA 1
ATOM 664 C C . GLU A 1 82 ? 8.601 7.844 -15.859 1.00 87.38 82 GLU A C 1
ATOM 666 O O . GLU A 1 82 ? 8.052 8.170 -16.910 1.00 87.38 82 GLU A O 1
ATOM 671 N N . PHE A 1 83 ? 9.363 6.757 -15.728 1.00 86.75 83 PHE A N 1
ATOM 672 C CA . PHE A 1 83 ? 9.619 5.810 -16.807 1.00 86.75 83 PHE A CA 1
ATOM 673 C C . PHE A 1 83 ? 8.317 5.243 -17.391 1.00 86.75 83 PHE A C 1
ATOM 675 O O . PHE A 1 83 ? 8.121 5.278 -18.603 1.00 86.75 83 PHE A O 1
ATOM 682 N N . ILE A 1 84 ? 7.378 4.799 -16.547 1.00 86.94 84 ILE A N 1
ATOM 683 C CA . ILE A 1 84 ? 6.061 4.313 -16.999 1.00 86.94 84 ILE A CA 1
ATOM 684 C C . ILE A 1 84 ? 5.274 5.415 -17.719 1.00 86.94 84 ILE A C 1
ATOM 686 O O . ILE A 1 84 ? 4.662 5.167 -18.756 1.00 86.94 84 ILE A O 1
ATOM 690 N N . GLN A 1 85 ? 5.292 6.636 -17.181 1.00 85.19 85 GLN A N 1
ATOM 691 C CA . GLN A 1 85 ? 4.482 7.741 -17.692 1.00 85.19 85 GLN A CA 1
ATOM 692 C C . GLN A 1 85 ? 4.998 8.310 -19.022 1.00 85.19 85 GLN A C 1
ATOM 694 O O . GLN A 1 85 ? 4.203 8.719 -19.866 1.00 85.19 85 GLN A O 1
ATOM 699 N N . LYS A 1 86 ? 6.318 8.417 -19.183 1.00 82.19 86 LYS A N 1
ATOM 700 C CA . LYS A 1 86 ? 6.954 9.153 -20.287 1.00 82.19 86 LYS A CA 1
ATOM 701 C C . LYS A 1 86 ? 7.781 8.246 -21.219 1.00 82.19 86 LYS A C 1
ATOM 703 O O . LYS A 1 86 ? 8.161 8.690 -22.301 1.00 82.19 86 LYS A O 1
ATOM 708 N N . GLY A 1 87 ? 8.020 6.989 -20.846 1.00 75.81 87 GLY A N 1
ATOM 709 C CA . GLY A 1 87 ? 8.759 5.996 -21.630 1.00 75.81 87 GLY A CA 1
ATOM 710 C C . GLY A 1 87 ? 10.288 6.030 -21.443 1.00 75.81 87 GLY A C 1
ATOM 711 O O . GLY A 1 87 ? 10.806 6.816 -20.654 1.00 75.81 87 GLY A O 1
ATOM 712 N N . PRO A 1 88 ? 11.045 5.216 -22.205 1.00 68.12 88 PRO A N 1
ATOM 713 C CA . PRO A 1 88 ? 12.475 4.958 -21.970 1.00 68.12 88 PRO A CA 1
ATOM 714 C C . PRO A 1 88 ? 13.391 6.185 -21.984 1.00 68.12 88 PRO A C 1
ATOM 716 O O . PRO A 1 88 ? 14.447 6.192 -21.362 1.00 68.12 88 PRO A O 1
ATOM 719 N N . ASN A 1 89 ? 12.972 7.257 -22.656 1.00 64.06 89 ASN A N 1
ATOM 720 C CA . ASN A 1 89 ? 13.767 8.475 -22.803 1.00 64.06 89 ASN A CA 1
ATOM 721 C C . ASN A 1 89 ? 13.627 9.451 -21.623 1.00 64.06 89 ASN A C 1
ATOM 723 O O . ASN A 1 89 ? 14.165 10.555 -21.684 1.00 64.06 89 ASN A O 1
ATOM 727 N N . SER A 1 90 ? 12.863 9.107 -20.581 1.00 63.31 90 SER A N 1
ATOM 728 C CA . SER A 1 90 ? 12.454 10.074 -19.561 1.00 63.31 90 SER A CA 1
ATOM 729 C C . SER A 1 90 ? 13.184 10.000 -18.230 1.00 63.31 90 SER A C 1
ATOM 731 O O . SER A 1 90 ? 12.956 10.875 -17.399 1.00 63.31 90 SER A O 1
ATOM 733 N N . ALA A 1 91 ? 13.983 8.961 -17.982 1.00 54.56 91 ALA A N 1
ATOM 734 C CA . ALA A 1 91 ? 14.493 8.697 -16.643 1.00 54.56 91 ALA A CA 1
ATOM 735 C C . ALA A 1 91 ? 15.840 7.958 -16.664 1.00 54.56 91 ALA A C 1
ATOM 737 O O . ALA A 1 91 ? 15.912 6.760 -16.417 1.00 54.56 91 ALA A O 1
ATOM 738 N N . THR A 1 92 ? 16.928 8.686 -16.904 1.00 52.59 92 THR A N 1
ATOM 739 C CA . THR A 1 92 ? 18.250 8.268 -16.418 1.00 52.59 92 THR A CA 1
ATOM 740 C C . THR A 1 92 ? 18.563 9.079 -15.168 1.00 52.59 92 THR A C 1
ATOM 742 O O . THR A 1 92 ? 18.647 10.308 -15.270 1.00 52.59 92 THR A O 1
ATOM 745 N N . PRO A 1 93 ? 18.707 8.452 -13.986 1.00 54.28 93 PRO A N 1
ATOM 746 C CA . PRO A 1 93 ? 19.211 9.166 -12.827 1.00 54.28 93 PRO A CA 1
ATOM 747 C C . PRO A 1 93 ? 20.583 9.740 -13.167 1.00 54.28 93 PRO A C 1
ATOM 749 O O . PRO A 1 93 ? 21.431 9.060 -13.741 1.00 54.28 93 PRO A O 1
ATOM 752 N N . ASN A 1 94 ? 20.809 10.995 -12.794 1.00 54.41 94 ASN A N 1
ATOM 753 C CA . ASN A 1 94 ? 22.158 11.522 -12.741 1.00 54.41 94 ASN A CA 1
ATOM 754 C C . ASN A 1 94 ? 22.991 10.606 -11.824 1.00 54.41 94 ASN A C 1
ATOM 756 O O . ASN A 1 94 ? 22.618 10.376 -10.672 1.00 54.41 94 ASN A O 1
ATOM 760 N N . ASP A 1 95 ? 24.114 10.092 -12.332 1.00 52.88 95 ASP A N 1
ATOM 761 C CA . ASP A 1 95 ? 24.938 9.044 -11.706 1.00 52.88 95 ASP A CA 1
ATOM 762 C C . ASP A 1 95 ? 25.430 9.340 -10.273 1.00 52.88 95 ASP A C 1
ATOM 764 O O . ASP A 1 95 ? 25.991 8.458 -9.624 1.00 52.88 95 ASP A O 1
ATOM 768 N N . TRP A 1 96 ? 25.239 10.554 -9.755 1.00 50.41 96 TRP A N 1
ATOM 769 C CA . TRP A 1 96 ? 25.819 11.026 -8.501 1.00 50.41 96 TRP A CA 1
ATOM 770 C C . TRP A 1 96 ? 24.873 11.013 -7.283 1.00 50.41 96 TRP A C 1
ATOM 772 O O . TRP A 1 96 ? 25.356 11.197 -6.167 1.00 50.41 96 TRP A O 1
ATOM 782 N N . GLU A 1 97 ? 23.567 10.744 -7.436 1.00 63.91 97 GLU A N 1
ATOM 783 C CA . GLU A 1 97 ? 22.596 10.846 -6.318 1.00 63.91 97 GLU A CA 1
ATOM 784 C C . GLU A 1 97 ? 22.100 9.508 -5.744 1.00 63.91 97 GLU A C 1
ATOM 786 O O . GLU A 1 97 ? 21.415 9.482 -4.718 1.00 63.91 97 GLU A O 1
ATOM 791 N N . VAL A 1 98 ? 22.437 8.376 -6.368 1.00 68.56 98 VAL A N 1
ATOM 792 C CA . VAL A 1 98 ? 21.798 7.084 -6.069 1.00 68.56 98 VAL A CA 1
ATOM 793 C C . VAL A 1 98 ? 22.821 6.052 -5.617 1.00 68.56 98 VAL A C 1
ATOM 795 O O . VAL A 1 98 ? 23.802 5.795 -6.311 1.00 68.56 98 VAL A O 1
ATOM 798 N N . SER A 1 99 ? 22.584 5.414 -4.464 1.00 76.75 99 SER A N 1
ATOM 799 C CA . SER A 1 99 ? 23.438 4.305 -4.016 1.00 76.75 99 SER A CA 1
ATOM 800 C C . SER A 1 99 ? 23.436 3.161 -5.036 1.00 76.75 99 SER A C 1
ATOM 802 O O . SER A 1 99 ? 22.389 2.867 -5.614 1.00 76.75 99 SER A O 1
ATOM 804 N N . GLU A 1 100 ? 24.561 2.459 -5.185 1.00 81.19 100 GLU A N 1
ATOM 805 C CA . GLU A 1 100 ? 24.712 1.350 -6.143 1.00 81.19 100 GLU A CA 1
ATOM 806 C C . GLU A 1 100 ? 23.586 0.308 -6.039 1.00 81.19 100 GLU A C 1
ATOM 808 O O . GLU A 1 100 ? 23.011 -0.119 -7.035 1.00 81.19 100 GLU A O 1
ATOM 813 N N . LYS A 1 101 ? 23.167 -0.018 -4.810 1.00 80.12 101 LYS A N 1
ATOM 814 C CA . LYS A 1 101 ? 22.053 -0.946 -4.563 1.00 80.12 101 LYS A CA 1
ATOM 815 C C . LYS A 1 101 ? 20.721 -0.457 -5.128 1.00 80.12 101 LYS A C 1
ATOM 817 O O . LYS A 1 101 ? 19.919 -1.267 -5.567 1.00 80.12 101 LYS A O 1
ATOM 822 N N . VAL A 1 102 ? 20.447 0.844 -5.070 1.00 82.00 102 VAL A N 1
ATOM 823 C CA . VAL A 1 102 ? 19.206 1.410 -5.622 1.00 82.00 102 VAL A CA 1
ATOM 824 C C . VAL A 1 102 ? 19.302 1.492 -7.145 1.00 82.00 102 VAL A C 1
ATOM 826 O O . VAL A 1 102 ? 18.315 1.216 -7.812 1.00 82.00 102 VAL A O 1
ATOM 829 N N . ARG A 1 103 ? 20.486 1.774 -7.702 1.00 85.06 103 ARG A N 1
ATOM 830 C CA . ARG A 1 103 ? 20.730 1.738 -9.152 1.00 85.06 103 ARG A CA 1
ATOM 831 C C . ARG A 1 103 ? 20.483 0.351 -9.740 1.00 85.06 103 ARG A C 1
ATOM 833 O O . ARG A 1 103 ? 19.747 0.227 -10.710 1.00 85.06 103 ARG A O 1
ATOM 840 N N . GLN A 1 104 ? 21.023 -0.688 -9.108 1.00 87.44 104 GLN A N 1
ATOM 841 C CA . GLN A 1 104 ? 20.777 -2.073 -9.510 1.00 87.44 104 GLN A CA 1
ATOM 842 C C . GLN A 1 104 ? 19.276 -2.402 -9.513 1.00 87.44 104 GLN A C 1
ATOM 844 O O . GLN A 1 104 ? 18.765 -2.969 -10.473 1.00 87.44 104 GLN A O 1
ATOM 849 N N . LYS A 1 105 ? 18.569 -1.980 -8.460 1.00 89.12 105 LYS A N 1
ATOM 850 C CA . LYS A 1 105 ? 17.118 -2.148 -8.311 1.00 89.12 105 LYS A CA 1
ATOM 851 C C . LYS A 1 105 ? 16.308 -1.417 -9.381 1.00 89.12 105 LYS A C 1
ATOM 853 O O . LYS A 1 105 ? 15.319 -1.935 -9.894 1.00 89.12 105 LYS A O 1
ATOM 858 N N . LEU A 1 106 ? 16.732 -0.207 -9.729 1.00 89.06 106 LEU A N 1
ATOM 859 C CA . LEU A 1 106 ? 16.133 0.562 -10.814 1.00 89.06 106 LEU A CA 1
ATOM 860 C C . LEU A 1 106 ? 16.291 -0.158 -12.149 1.00 89.06 106 LEU A C 1
ATOM 862 O O . LEU A 1 106 ? 15.290 -0.359 -12.828 1.00 89.06 106 LEU A O 1
ATOM 866 N N . HIS A 1 107 ? 17.509 -0.587 -12.489 1.00 88.38 107 HIS A N 1
ATOM 867 C CA . HIS A 1 107 ? 17.770 -1.291 -13.744 1.00 88.38 107 HIS A CA 1
ATOM 868 C C . HIS A 1 107 ? 16.957 -2.582 -13.853 1.00 88.38 107 HIS A C 1
ATOM 870 O O . HIS A 1 107 ? 16.225 -2.733 -14.819 1.00 88.38 107 HIS A O 1
ATOM 876 N N . GLU A 1 108 ? 16.972 -3.456 -12.838 1.00 89.88 108 GLU A N 1
ATOM 877 C CA . GLU A 1 108 ? 16.201 -4.709 -12.915 1.00 89.88 108 GLU A CA 1
ATOM 878 C C . GLU A 1 108 ? 14.689 -4.460 -13.050 1.00 89.88 108 GLU A C 1
ATOM 880 O O . GLU A 1 108 ? 13.996 -5.201 -13.743 1.00 89.88 108 GLU A O 1
ATOM 885 N N . THR A 1 109 ? 14.169 -3.401 -12.418 1.00 91.06 109 THR A N 1
ATOM 886 C CA . THR A 1 109 ? 12.751 -3.035 -12.519 1.00 91.06 109 THR A CA 1
ATOM 887 C C . THR A 1 109 ? 12.413 -2.509 -13.906 1.00 91.06 109 THR A C 1
ATOM 889 O O . THR A 1 109 ? 11.396 -2.903 -14.472 1.00 91.06 109 THR A O 1
ATOM 892 N N . ILE A 1 110 ? 13.255 -1.632 -14.456 1.00 89.56 110 ILE A N 1
ATOM 893 C CA . ILE A 1 110 ? 13.095 -1.083 -15.805 1.00 89.56 110 ILE A CA 1
ATOM 894 C C . ILE A 1 110 ? 13.166 -2.212 -16.834 1.00 89.56 110 ILE A C 1
ATOM 896 O O . ILE A 1 110 ? 12.231 -2.360 -17.617 1.00 89.56 110 ILE A O 1
ATOM 900 N N . ASP A 1 111 ? 14.191 -3.060 -16.761 1.00 89.31 111 ASP A N 1
ATOM 901 C CA . ASP A 1 111 ? 14.367 -4.206 -17.654 1.00 89.31 111 ASP A CA 1
ATOM 902 C C . ASP A 1 111 ? 13.142 -5.131 -17.609 1.00 89.31 111 ASP A C 1
ATOM 904 O O . ASP A 1 111 ? 12.621 -5.538 -18.650 1.00 89.31 111 ASP A O 1
ATOM 908 N N . PHE A 1 112 ? 12.627 -5.427 -16.408 1.00 91.31 112 PHE A N 1
ATOM 909 C CA . PHE A 1 112 ? 11.410 -6.221 -16.246 1.00 91.31 112 PHE A CA 1
ATOM 910 C C . PHE A 1 112 ? 10.202 -5.554 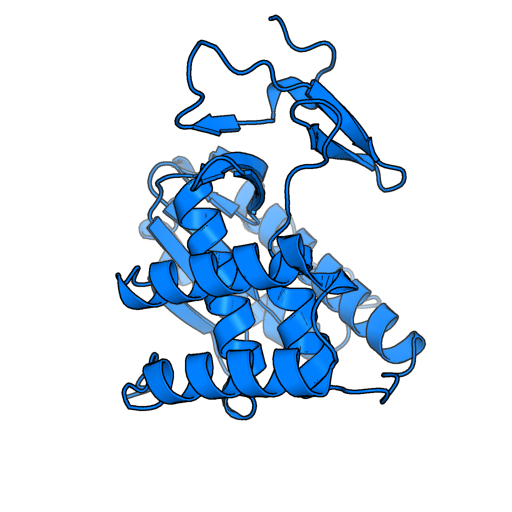-16.914 1.00 91.31 112 PHE A C 1
ATOM 912 O O . PHE A 1 112 ? 9.449 -6.221 -17.628 1.00 91.31 112 PHE A O 1
ATOM 919 N N . ILE A 1 113 ? 10.004 -4.251 -16.699 1.00 89.00 113 ILE A N 1
ATOM 920 C CA . ILE A 1 113 ? 8.890 -3.501 -17.289 1.00 89.00 113 ILE A CA 1
ATOM 921 C C . ILE A 1 113 ? 8.989 -3.499 -18.819 1.00 89.00 113 ILE A C 1
ATOM 923 O O . ILE A 1 113 ? 7.977 -3.698 -19.490 1.00 89.00 113 ILE A O 1
ATOM 927 N N . GLU A 1 114 ? 10.182 -3.308 -19.381 1.00 86.88 114 GLU A N 1
ATOM 928 C CA . GLU A 1 114 ? 10.400 -3.311 -20.830 1.00 86.88 114 GLU A CA 1
ATOM 929 C C . GLU A 1 114 ? 10.114 -4.677 -21.451 1.00 86.88 114 GLU A C 1
ATOM 931 O O . GLU A 1 114 ? 9.378 -4.767 -22.439 1.00 86.88 114 GLU A O 1
ATOM 936 N N . GLN A 1 115 ? 10.627 -5.748 -20.841 1.00 88.56 115 GLN A N 1
ATOM 937 C CA . GLN A 1 115 ? 10.393 -7.122 -21.290 1.00 88.56 115 GLN A CA 1
ATOM 938 C C . GLN A 1 115 ? 8.911 -7.511 -21.212 1.00 88.56 115 GLN A C 1
ATOM 940 O O . GLN A 1 115 ? 8.421 -8.262 -22.053 1.00 88.56 115 GLN A O 1
ATOM 945 N N . ASN A 1 116 ? 8.181 -6.965 -20.235 1.00 85.12 116 ASN A N 1
ATOM 946 C CA . ASN A 1 116 ? 6.772 -7.265 -19.990 1.00 85.12 116 ASN A CA 1
ATOM 947 C C . ASN A 1 116 ? 5.832 -6.139 -20.439 1.00 85.12 116 ASN A C 1
ATOM 949 O O . ASN A 1 116 ? 4.679 -6.093 -20.011 1.00 85.12 116 ASN A O 1
ATOM 953 N N . ARG A 1 117 ? 6.273 -5.246 -21.334 1.00 78.38 117 ARG A N 1
ATOM 954 C CA . ARG A 1 117 ? 5.505 -4.060 -21.755 1.00 78.38 117 ARG A CA 1
ATOM 955 C C . ARG A 1 117 ? 4.129 -4.385 -22.343 1.00 78.38 117 ARG A C 1
ATOM 957 O O . ARG A 1 117 ? 3.215 -3.574 -22.247 1.00 78.38 117 ARG A O 1
ATOM 964 N N . GLN A 1 118 ? 3.976 -5.560 -22.953 1.00 73.44 118 GLN A N 1
ATOM 965 C CA . GLN A 1 118 ? 2.681 -6.022 -23.466 1.00 73.44 118 GLN A CA 1
ATOM 966 C C . GLN A 1 118 ? 1.683 -6.329 -22.341 1.00 73.44 118 GLN A C 1
ATOM 968 O O . GLN A 1 118 ? 0.496 -6.063 -22.495 1.00 73.44 118 GLN A O 1
ATOM 973 N N . ILE A 1 119 ? 2.172 -6.862 -21.217 1.00 68.12 119 ILE A N 1
ATOM 974 C CA . ILE A 1 119 ? 1.379 -7.164 -20.018 1.00 68.12 119 ILE A CA 1
ATOM 975 C C . ILE A 1 119 ? 1.134 -5.870 -19.235 1.00 68.12 119 ILE A C 1
ATOM 977 O O . ILE A 1 119 ? 0.016 -5.594 -18.817 1.00 68.12 119 ILE A O 1
ATOM 981 N N . LEU A 1 120 ? 2.171 -5.041 -19.100 1.00 70.88 120 LEU A N 1
ATOM 982 C CA . LEU A 1 120 ? 2.136 -3.726 -18.465 1.00 70.88 120 LEU A CA 1
ATOM 983 C C . LEU A 1 120 ? 1.771 -2.630 -19.476 1.00 70.88 120 LEU A C 1
ATOM 985 O O . LEU A 1 120 ? 2.496 -1.645 -19.633 1.00 70.88 120 LEU A O 1
ATOM 989 N N . ASN A 1 121 ? 0.677 -2.839 -20.211 1.00 68.94 121 ASN A N 1
ATOM 990 C CA . ASN A 1 121 ? 0.291 -2.012 -21.350 1.00 68.94 121 ASN A CA 1
ATOM 991 C C . ASN A 1 121 ? 0.163 -0.530 -20.955 1.00 68.94 121 ASN A C 1
ATOM 993 O O . ASN A 1 121 ? -0.795 -0.122 -20.297 1.00 68.94 121 ASN A O 1
ATOM 997 N N . SER A 1 122 ? 1.108 0.299 -21.408 1.00 62.88 122 SER A N 1
ATOM 998 C CA . SER A 1 122 ? 1.151 1.733 -21.093 1.00 62.88 122 SER A CA 1
ATOM 999 C C . SER A 1 122 ? -0.089 2.496 -21.565 1.00 62.88 122 SER A C 1
ATOM 1001 O O . SER A 1 122 ? -0.401 3.540 -21.004 1.00 62.88 122 SER A O 1
ATOM 1003 N N . ASN A 1 123 ? -0.822 1.983 -22.559 1.00 65.81 123 ASN A N 1
ATOM 1004 C CA . ASN A 1 123 ? -2.071 2.601 -23.019 1.00 65.81 123 ASN A CA 1
ATOM 1005 C C . ASN A 1 123 ? -3.206 2.480 -21.991 1.00 65.81 123 ASN A C 1
ATOM 1007 O O . ASN A 1 123 ? -4.157 3.251 -22.049 1.00 65.81 123 ASN A O 1
ATOM 1011 N N . CYS A 1 124 ? -3.094 1.543 -21.049 1.00 79.25 124 CYS A N 1
ATOM 1012 C CA . CYS A 1 124 ? -4.038 1.358 -19.952 1.00 79.25 124 CYS A CA 1
ATOM 1013 C C . CYS A 1 124 ? -3.602 2.107 -18.683 1.00 79.25 124 CYS A C 1
ATOM 1015 O O . CYS A 1 124 ? -4.274 1.993 -17.663 1.00 79.25 124 CYS A O 1
ATOM 1017 N N . PHE A 1 125 ? -2.479 2.839 -18.703 1.00 86.31 125 PHE A N 1
ATOM 1018 C CA . PHE A 1 125 ? -1.989 3.582 -17.543 1.00 86.31 125 PHE A CA 1
ATOM 1019 C C . PHE A 1 125 ? -2.876 4.800 -17.265 1.00 86.31 125 PHE A C 1
ATOM 1021 O O . PHE A 1 125 ? -2.997 5.705 -18.089 1.00 86.31 125 PHE A O 1
ATOM 1028 N N . LEU A 1 126 ? -3.479 4.834 -16.078 1.00 86.56 126 LEU A N 1
ATOM 1029 C CA . LEU A 1 126 ? -4.374 5.906 -15.643 1.00 86.56 126 LEU A CA 1
ATOM 1030 C C . LEU A 1 126 ? -3.651 6.974 -14.820 1.00 86.56 126 LEU A C 1
ATOM 1032 O O . LEU A 1 126 ? -4.074 8.130 -14.803 1.00 86.56 126 LEU A O 1
ATOM 1036 N N . GLY A 1 127 ? -2.578 6.606 -14.117 1.00 88.44 127 GLY A N 1
ATOM 1037 C CA . GLY A 1 127 ? -1.775 7.557 -13.358 1.00 88.44 127 GLY A CA 1
ATOM 1038 C C . GLY A 1 127 ? -0.978 6.937 -12.216 1.00 88.44 127 GLY A C 1
ATOM 1039 O O . GLY A 1 127 ? -0.994 5.733 -11.985 1.00 88.44 127 GLY A O 1
ATOM 1040 N N . LYS A 1 128 ? -0.273 7.803 -11.492 1.00 90.25 128 LYS A N 1
ATOM 1041 C CA . LYS A 1 128 ? 0.565 7.475 -10.333 1.00 90.25 128 LYS A CA 1
ATOM 1042 C C . LYS A 1 128 ? 0.113 8.259 -9.113 1.00 90.25 128 LYS A C 1
ATOM 1044 O O . LYS A 1 128 ? -0.439 9.346 -9.280 1.00 90.25 128 LYS A O 1
ATOM 1049 N N . GLU A 1 129 ? 0.386 7.737 -7.921 1.00 90.00 129 GLU A N 1
ATOM 1050 C CA . GLU A 1 129 ? 0.103 8.412 -6.645 1.00 90.00 129 GLU A CA 1
ATOM 1051 C C . GLU A 1 129 ? -1.355 8.898 -6.549 1.00 90.00 129 GLU A C 1
ATOM 1053 O O . GLU A 1 129 ? -1.641 10.016 -6.115 1.00 90.00 129 GLU A O 1
ATOM 1058 N N . ARG A 1 130 ? -2.307 8.068 -6.991 1.00 91.44 130 ARG A N 1
ATOM 1059 C CA . ARG A 1 130 ? -3.734 8.415 -6.955 1.00 91.44 130 ARG A CA 1
ATOM 1060 C C . ARG A 1 130 ? -4.333 8.037 -5.610 1.00 91.44 130 ARG A C 1
ATOM 1062 O O . ARG A 1 130 ? -4.104 6.937 -5.110 1.00 91.44 130 ARG A O 1
ATOM 1069 N N . LEU A 1 131 ? -5.097 8.958 -5.027 1.00 93.94 131 LEU A N 1
ATOM 1070 C CA . LEU A 1 131 ? -5.797 8.745 -3.765 1.00 93.94 131 LEU A CA 1
ATOM 1071 C C . LEU A 1 131 ? -7.106 7.996 -4.012 1.00 93.94 131 LEU A C 1
ATOM 1073 O O . LEU A 1 131 ? -7.998 8.505 -4.690 1.00 93.94 131 LEU A O 1
ATOM 1077 N N . HIS A 1 132 ? -7.248 6.843 -3.367 1.00 94.12 132 HIS A N 1
ATOM 1078 C CA . HIS A 1 132 ? -8.475 6.056 -3.342 1.00 94.12 132 HIS A CA 1
ATOM 1079 C C . HIS A 1 132 ? -8.985 5.905 -1.917 1.00 94.12 132 HIS A C 1
ATOM 1081 O O . HIS A 1 132 ? -8.204 5.748 -0.972 1.00 94.12 132 HIS A O 1
ATOM 1087 N N . HIS A 1 133 ? -10.303 5.906 -1.748 1.00 93.75 133 HIS A N 1
ATOM 1088 C CA . HIS A 1 133 ? -10.928 5.646 -0.455 1.00 93.75 133 HIS A CA 1
ATOM 1089 C C . HIS A 1 133 ? -12.253 4.905 -0.589 1.00 93.75 133 HIS A C 1
ATOM 1091 O O . HIS A 1 133 ? -12.928 4.977 -1.613 1.00 93.75 133 HIS A O 1
ATOM 1097 N N . ALA A 1 134 ? -12.597 4.169 0.464 1.00 93.06 134 ALA A N 1
ATOM 1098 C CA . ALA A 1 134 ? -13.828 3.397 0.554 1.00 93.06 134 ALA A CA 1
ATOM 1099 C C . ALA A 1 134 ? -14.278 3.260 2.012 1.00 93.06 134 ALA A C 1
ATOM 1101 O O . ALA A 1 134 ? -13.493 3.408 2.954 1.00 93.06 134 ALA A O 1
ATOM 1102 N N . PHE A 1 135 ? -15.555 2.929 2.205 1.00 91.62 135 PHE A N 1
ATOM 1103 C CA . PHE A 1 135 ? -16.041 2.471 3.502 1.00 91.62 135 PHE A CA 1
ATOM 1104 C C . PHE A 1 135 ? -15.878 0.959 3.642 1.00 91.62 135 PHE A C 1
ATOM 1106 O O . PHE A 1 135 ? -16.325 0.196 2.791 1.00 91.62 135 PHE A O 1
ATOM 1113 N N . TYR A 1 136 ? -15.310 0.537 4.768 1.00 90.94 136 TYR A N 1
ATOM 1114 C CA . TYR A 1 136 ? -15.217 -0.857 5.183 1.00 90.94 136 TYR A CA 1
ATOM 1115 C C . TYR A 1 136 ? -15.668 -0.978 6.643 1.00 90.94 136 TYR A C 1
ATOM 1117 O O . TYR A 1 136 ? -15.158 -0.263 7.506 1.00 90.94 136 TYR A O 1
ATOM 1125 N N . GLU A 1 137 ? -16.681 -1.809 6.910 1.00 86.12 137 GLU A N 1
ATOM 1126 C CA . GLU A 1 137 ? -17.264 -2.012 8.253 1.00 86.12 137 GLU A CA 1
ATOM 1127 C C . GLU A 1 137 ? -17.562 -0.698 9.005 1.00 86.12 137 GLU A C 1
ATOM 1129 O O . GLU A 1 137 ? -17.234 -0.483 10.178 1.00 86.12 137 GLU A O 1
ATOM 1134 N N . GLY A 1 138 ? -18.152 0.255 8.276 1.00 85.69 138 GLY A N 1
ATOM 1135 C CA . GLY A 1 138 ? -18.523 1.569 8.803 1.00 85.69 138 GLY A CA 1
ATOM 1136 C C . GLY A 1 138 ? -17.360 2.546 8.999 1.00 85.69 138 GLY A C 1
ATOM 1137 O O . GLY A 1 138 ? -17.611 3.692 9.378 1.00 85.69 138 GLY A O 1
ATOM 1138 N N . VAL A 1 139 ? -16.121 2.154 8.699 1.00 88.88 139 VAL A N 1
ATOM 1139 C CA . VAL A 1 139 ? -14.940 3.017 8.792 1.00 88.88 139 VAL A CA 1
ATOM 1140 C C . VAL A 1 139 ? -14.473 3.461 7.413 1.00 88.88 139 VAL A C 1
ATOM 1142 O O . VAL A 1 139 ? -14.491 2.686 6.464 1.00 88.88 139 VAL A O 1
ATOM 1145 N N . LEU A 1 140 ? -14.063 4.724 7.302 1.00 92.69 140 LEU A N 1
ATOM 1146 C CA . LEU A 1 140 ? -13.443 5.254 6.096 1.00 92.69 140 LEU A CA 1
ATOM 1147 C C . LEU A 1 140 ? -11.963 4.849 6.066 1.00 92.69 140 LEU A C 1
ATOM 1149 O O . LEU A 1 140 ? -11.199 5.229 6.958 1.00 92.69 140 LEU A O 1
ATOM 1153 N N . VAL A 1 141 ? -11.565 4.103 5.040 1.00 93.62 141 VAL A N 1
ATOM 1154 C CA . VAL A 1 141 ? -10.172 3.735 4.758 1.00 93.62 141 VAL A CA 1
ATOM 1155 C C . VAL A 1 141 ? -9.706 4.435 3.487 1.00 93.62 141 VAL A C 1
ATOM 1157 O O . VAL A 1 141 ? -10.500 4.672 2.579 1.00 93.62 141 VAL A O 1
ATOM 1160 N N . ALA A 1 142 ? -8.428 4.804 3.431 1.00 94.50 142 ALA A N 1
ATOM 1161 C CA . ALA A 1 142 ? -7.854 5.513 2.295 1.00 94.50 142 ALA A CA 1
ATOM 1162 C C . ALA A 1 142 ? -6.405 5.102 2.044 1.00 94.50 142 ALA A C 1
ATOM 1164 O O . ALA A 1 142 ? -5.653 4.812 2.977 1.00 94.50 142 ALA A O 1
ATOM 1165 N N . THR A 1 143 ? -6.009 5.101 0.777 1.00 94.50 143 THR A N 1
ATOM 1166 C CA . THR A 1 143 ? -4.671 4.709 0.339 1.00 94.50 143 THR A CA 1
ATOM 1167 C C . THR A 1 143 ? -4.286 5.433 -0.938 1.00 94.50 143 THR A C 1
ATOM 1169 O O . THR A 1 143 ? -5.144 5.799 -1.737 1.00 94.50 143 THR A O 1
ATOM 1172 N N . TYR A 1 144 ? -2.983 5.597 -1.130 1.00 93.25 144 TYR A N 1
ATOM 1173 C CA . TYR A 1 144 ? -2.414 5.959 -2.418 1.00 93.25 144 TYR A CA 1
ATOM 1174 C C . TYR A 1 144 ? -2.000 4.681 -3.157 1.00 93.25 144 TYR A C 1
ATOM 1176 O O . TYR A 1 144 ? -1.715 3.659 -2.520 1.00 93.25 144 TYR A O 1
ATOM 1184 N N . THR A 1 145 ? -2.041 4.721 -4.485 1.00 93.06 145 THR A N 1
ATOM 1185 C CA . THR A 1 145 ? -1.568 3.640 -5.361 1.00 93.06 145 THR A CA 1
ATOM 1186 C C . THR A 1 145 ? -0.357 4.118 -6.149 1.00 93.06 145 THR A C 1
ATOM 1188 O O . THR A 1 145 ? -0.438 5.173 -6.783 1.00 93.06 145 THR A O 1
ATOM 1191 N N . ASP A 1 146 ? 0.725 3.339 -6.159 1.00 93.62 146 ASP A N 1
ATOM 1192 C CA . ASP A 1 146 ? 1.968 3.738 -6.828 1.00 93.62 146 ASP A CA 1
ATOM 1193 C C . ASP A 1 146 ? 1.777 3.883 -8.342 1.00 93.62 146 ASP A C 1
ATOM 1195 O O . ASP A 1 146 ? 2.112 4.923 -8.912 1.00 93.62 146 ASP A O 1
ATOM 1199 N N . LEU A 1 147 ? 1.200 2.860 -8.980 1.00 93.69 147 LEU A N 1
ATOM 1200 C CA . LEU A 1 147 ? 0.857 2.841 -10.400 1.00 93.69 147 LEU A CA 1
ATOM 1201 C C . LEU A 1 147 ? -0.559 2.289 -10.577 1.00 93.69 147 LEU A C 1
ATOM 1203 O O . LEU A 1 147 ? -0.865 1.186 -10.125 1.00 93.69 147 LEU A O 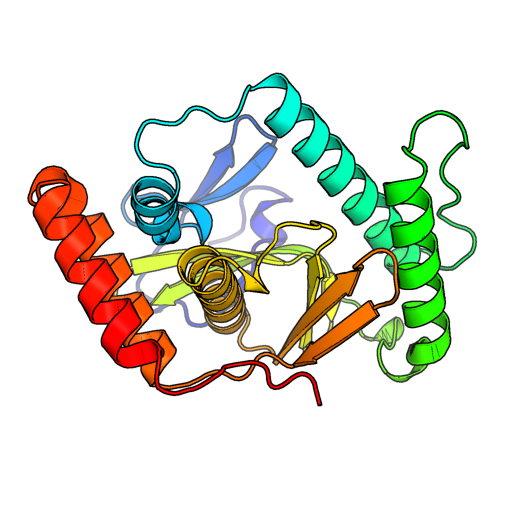1
ATOM 1207 N N . GLU A 1 148 ? -1.418 3.032 -11.263 1.00 93.56 148 GLU A N 1
ATOM 1208 C CA . GLU A 1 148 ? -2.785 2.622 -11.560 1.00 93.56 148 GLU A CA 1
ATOM 1209 C C . GLU A 1 148 ? -2.977 2.426 -13.064 1.00 93.56 148 GLU A C 1
ATOM 1211 O O . GLU A 1 148 ? -2.712 3.329 -13.860 1.00 93.56 148 GLU A O 1
ATOM 1216 N N . PHE A 1 149 ? -3.487 1.254 -13.433 1.00 92.25 149 PHE A N 1
ATOM 1217 C CA . PHE A 1 149 ? -3.914 0.892 -14.779 1.00 92.25 149 PHE A CA 1
ATOM 1218 C C . PHE A 1 149 ? -5.432 0.667 -14.800 1.00 92.25 149 PHE A C 1
ATOM 1220 O O . PHE A 1 149 ? -6.088 0.747 -13.761 1.00 92.25 149 PHE A O 1
ATOM 1227 N N . GLU A 1 150 ? -6.009 0.424 -15.975 1.00 89.00 150 GLU A N 1
ATOM 1228 C CA . GLU A 1 150 ? -7.453 0.235 -16.164 1.00 89.00 150 GLU A CA 1
ATOM 1229 C C . GLU A 1 150 ? -8.032 -0.852 -15.243 1.00 89.00 150 GLU A C 1
ATOM 1231 O O . GLU A 1 150 ? -8.862 -0.535 -14.389 1.00 89.00 150 GLU A O 1
ATOM 1236 N N . ASP A 1 151 ? -7.503 -2.077 -15.318 1.00 89.25 151 ASP A N 1
ATOM 1237 C CA . ASP A 1 151 ? -8.031 -3.242 -14.587 1.00 89.25 151 ASP A CA 1
ATOM 1238 C C . ASP A 1 151 ? -7.261 -3.592 -13.304 1.00 89.25 151 ASP A C 1
ATOM 1240 O O . ASP A 1 151 ? -7.739 -4.342 -12.445 1.00 89.25 151 ASP A O 1
ATOM 1244 N N . TYR A 1 152 ? -6.049 -3.059 -13.154 1.00 92.50 152 TYR A N 1
ATOM 1245 C CA . TYR A 1 152 ? -5.147 -3.425 -12.070 1.00 92.50 152 TYR A CA 1
ATOM 1246 C C . TYR A 1 152 ? -4.345 -2.234 -11.548 1.00 92.50 152 TYR A C 1
ATOM 1248 O O . TYR A 1 152 ? -4.227 -1.190 -12.187 1.00 92.50 152 TYR A O 1
ATOM 1256 N N . ILE A 1 153 ? -3.771 -2.396 -10.365 1.00 94.75 153 ILE A N 1
ATOM 1257 C CA . ILE A 1 153 ? -2.747 -1.507 -9.823 1.00 94.75 153 ILE A CA 1
ATOM 1258 C C . ILE A 1 153 ? -1.455 -2.289 -9.615 1.00 94.75 153 ILE A C 1
ATOM 1260 O O . ILE A 1 153 ? -1.482 -3.504 -9.402 1.00 94.75 153 ILE A O 1
ATOM 1264 N N . VAL A 1 154 ? -0.328 -1.587 -9.644 1.00 93.75 154 VAL A N 1
ATOM 1265 C CA . VAL A 1 154 ? 0.979 -2.143 -9.291 1.00 93.75 154 VAL A CA 1
ATOM 1266 C C . VAL A 1 154 ? 1.520 -1.379 -8.092 1.00 93.75 154 VAL A C 1
ATOM 1268 O O . VAL A 1 154 ? 1.725 -0.169 -8.164 1.00 93.75 154 VAL A O 1
ATOM 1271 N N . GLU A 1 155 ? 1.750 -2.100 -7.000 1.00 93.44 155 GLU A N 1
ATOM 1272 C CA . GLU A 1 155 ? 2.451 -1.619 -5.815 1.00 93.44 155 GLU A CA 1
ATOM 1273 C C . GLU A 1 155 ? 3.951 -1.873 -5.977 1.00 93.44 155 GLU A C 1
ATOM 1275 O O . GLU A 1 155 ? 4.384 -3.012 -6.180 1.00 93.44 155 GLU A O 1
ATOM 1280 N N . LEU A 1 156 ? 4.753 -0.820 -5.856 1.00 92.00 156 LEU A N 1
ATOM 1281 C CA . LEU A 1 156 ? 6.198 -0.866 -5.993 1.00 92.00 156 LEU A CA 1
ATOM 1282 C C . LEU A 1 156 ? 6.856 -1.115 -4.635 1.00 92.00 156 LEU A C 1
ATOM 1284 O O . LEU A 1 156 ? 6.531 -0.511 -3.608 1.00 92.00 156 LEU A O 1
ATOM 1288 N N . LYS A 1 157 ? 7.845 -2.011 -4.604 1.00 87.06 157 LYS A N 1
ATOM 1289 C CA . LYS A 1 157 ? 8.671 -2.240 -3.414 1.00 87.06 157 LYS A CA 1
ATOM 1290 C C . LYS A 1 157 ? 10.139 -2.364 -3.779 1.00 87.06 157 LYS A C 1
ATOM 1292 O O . LYS A 1 157 ? 10.523 -3.051 -4.716 1.00 87.06 157 LYS A O 1
ATOM 1297 N N . THR A 1 158 ? 10.973 -1.727 -2.965 1.00 78.94 158 THR A N 1
ATOM 1298 C CA . THR A 1 158 ? 12.439 -1.747 -3.092 1.00 78.94 158 THR A CA 1
ATOM 1299 C C . THR A 1 158 ? 13.137 -2.325 -1.890 1.00 78.94 158 THR A C 1
ATOM 1301 O O . THR A 1 158 ? 14.344 -2.566 -1.915 1.00 78.94 158 THR A O 1
ATOM 1304 N N . ASN A 1 159 ? 12.431 -2.459 -0.775 1.00 68.25 159 ASN A N 1
ATOM 1305 C CA . ASN A 1 159 ? 13.098 -2.685 0.484 1.00 68.25 159 ASN A CA 1
ATOM 1306 C C . ASN A 1 159 ? 13.608 -4.118 0.559 1.00 68.25 159 ASN A C 1
ATOM 1308 O O . ASN A 1 159 ? 12.876 -5.071 0.339 1.00 68.25 159 ASN A O 1
ATOM 1312 N N . ASN A 1 160 ? 14.876 -4.240 0.948 1.00 52.38 160 ASN A N 1
ATOM 1313 C CA . ASN A 1 160 ? 15.502 -5.498 1.339 1.00 52.38 160 ASN A CA 1
ATOM 1314 C C . ASN A 1 160 ? 15.118 -5.883 2.771 1.00 52.38 160 ASN A C 1
ATOM 1316 O O . ASN A 1 160 ? 15.874 -6.593 3.435 1.00 52.38 160 ASN A O 1
ATOM 1320 N N . ILE A 1 161 ? 14.004 -5.338 3.292 1.00 49.16 161 ILE A N 1
ATOM 1321 C CA . ILE A 1 161 ? 13.516 -5.775 4.592 1.00 49.16 161 ILE A CA 1
ATOM 1322 C C . ILE A 1 161 ? 13.380 -7.274 4.433 1.00 49.16 161 ILE A C 1
ATOM 1324 O O . ILE A 1 161 ? 12.819 -7.750 3.449 1.00 49.16 161 ILE A O 1
ATOM 1328 N N . LYS A 1 162 ? 13.996 -7.980 5.364 1.00 50.22 162 LYS A N 1
ATOM 1329 C CA . LYS A 1 162 ? 13.885 -9.401 5.611 1.00 50.22 162 LYS A CA 1
ATOM 1330 C C . LYS A 1 162 ? 12.407 -9.749 5.852 1.00 50.22 162 LYS A C 1
ATOM 1332 O O . LYS A 1 162 ? 12.024 -10.128 6.948 1.00 50.22 162 LYS A O 1
ATOM 1337 N N . MET A 1 163 ? 11.537 -9.513 4.867 1.00 50.34 163 MET A N 1
ATOM 1338 C CA . MET A 1 163 ? 10.093 -9.669 5.000 1.00 50.34 163 MET A CA 1
ATOM 1339 C C . MET A 1 163 ? 9.814 -11.153 5.204 1.00 50.34 163 MET A C 1
ATOM 1341 O O . MET A 1 163 ? 9.035 -11.505 6.070 1.00 50.34 163 MET A O 1
ATOM 1345 N N . HIS A 1 164 ? 10.582 -12.026 4.550 1.00 48.19 164 HIS A N 1
ATOM 1346 C CA . HIS A 1 164 ? 10.583 -13.464 4.813 1.00 48.19 164 HIS A CA 1
ATOM 1347 C C . HIS A 1 164 ? 11.051 -13.860 6.228 1.00 48.19 164 HIS A C 1
ATOM 1349 O O . HIS A 1 164 ? 10.819 -14.992 6.634 1.00 48.19 164 HIS A O 1
ATOM 1355 N N . GLU A 1 165 ? 11.685 -12.967 6.995 1.00 55.66 165 GLU A N 1
ATOM 1356 C CA . GLU A 1 165 ? 12.120 -13.262 8.369 1.00 55.66 165 GLU A CA 1
ATOM 1357 C C . GLU A 1 165 ? 11.156 -12.722 9.439 1.00 55.66 165 GLU A C 1
ATOM 1359 O O . GLU A 1 165 ? 11.298 -13.080 10.606 1.00 55.66 165 GLU A O 1
ATOM 1364 N N . SER A 1 166 ? 10.175 -11.884 9.072 1.00 70.94 166 SER A N 1
ATOM 1365 C CA . SER A 1 166 ? 9.219 -11.282 10.012 1.00 70.94 166 SER A CA 1
ATOM 1366 C C . SER A 1 166 ? 7.769 -11.503 9.557 1.00 70.94 166 SER A C 1
ATOM 1368 O O . SER A 1 166 ? 7.277 -10.788 8.673 1.00 70.94 166 SER A O 1
ATOM 1370 N N . PRO A 1 167 ? 7.036 -12.439 10.192 1.00 74.56 167 PRO A N 1
ATOM 1371 C CA . PRO A 1 167 ? 5.619 -12.678 9.910 1.00 74.56 167 PRO A CA 1
ATOM 1372 C C . PRO A 1 167 ? 4.746 -11.422 10.050 1.00 74.56 167 PRO A C 1
ATOM 1374 O O . PRO A 1 167 ? 3.799 -11.235 9.288 1.00 74.56 167 PRO A O 1
ATOM 1377 N N . LEU A 1 168 ? 5.083 -10.524 10.983 1.00 78.06 168 LEU A N 1
ATOM 1378 C CA . LEU A 1 168 ? 4.351 -9.273 11.199 1.00 78.06 168 LEU A CA 1
ATOM 1379 C C . LEU A 1 168 ? 4.554 -8.271 10.061 1.00 78.06 168 LEU A C 1
ATOM 1381 O O . LEU A 1 168 ? 3.617 -7.562 9.691 1.00 78.06 168 LEU A O 1
ATOM 1385 N N . THR A 1 169 ? 5.752 -8.231 9.476 1.00 76.12 169 THR A N 1
ATOM 1386 C CA . THR A 1 169 ? 6.036 -7.374 8.319 1.00 76.12 169 THR A CA 1
ATOM 1387 C C . THR A 1 169 ? 5.280 -7.849 7.079 1.00 76.12 169 THR A C 1
ATOM 1389 O O . THR A 1 169 ? 4.691 -7.026 6.377 1.00 76.12 169 THR A O 1
ATOM 1392 N N . LEU A 1 170 ? 5.243 -9.164 6.832 1.00 78.31 170 LEU A N 1
ATOM 1393 C CA . LEU A 1 170 ? 4.462 -9.743 5.730 1.00 78.31 170 LEU A CA 1
ATOM 1394 C C . LEU A 1 170 ? 2.974 -9.461 5.896 1.00 78.31 170 LEU A C 1
ATOM 1396 O O . LEU A 1 170 ? 2.325 -9.013 4.952 1.00 78.31 170 LEU A O 1
ATOM 1400 N N . LEU A 1 171 ? 2.454 -9.652 7.110 1.00 81.62 171 LEU A N 1
ATOM 1401 C CA . LEU A 1 171 ? 1.058 -9.368 7.398 1.00 81.62 171 LEU A CA 1
ATOM 1402 C C . LEU A 1 171 ? 0.730 -7.888 7.181 1.00 81.62 171 LEU A C 1
ATOM 1404 O O . LEU A 1 171 ? -0.267 -7.566 6.538 1.00 81.62 171 LEU A O 1
ATOM 1408 N N . ALA A 1 172 ? 1.578 -6.977 7.666 1.00 83.44 172 ALA A N 1
ATOM 1409 C CA . ALA A 1 172 ? 1.391 -5.546 7.450 1.00 83.44 172 ALA A CA 1
ATOM 1410 C C . ALA A 1 172 ? 1.310 -5.203 5.954 1.00 83.44 172 ALA A C 1
ATOM 1412 O O . ALA A 1 172 ? 0.468 -4.408 5.534 1.00 83.44 172 ALA A O 1
ATOM 1413 N N . PHE A 1 173 ? 2.157 -5.840 5.149 1.00 83.56 173 PHE A N 1
ATOM 1414 C CA . PHE A 1 173 ? 2.178 -5.642 3.711 1.00 83.56 173 PHE A CA 1
ATOM 1415 C C . PHE A 1 173 ? 0.917 -6.192 3.025 1.00 83.56 173 PHE A C 1
ATOM 1417 O O . PHE A 1 173 ? 0.294 -5.498 2.227 1.00 83.56 173 PHE A O 1
ATOM 1424 N N . GLN A 1 174 ? 0.458 -7.386 3.387 1.00 86.81 174 GLN A N 1
ATOM 1425 C CA . GLN A 1 174 ? -0.770 -7.953 2.821 1.00 86.81 174 GLN A CA 1
ATOM 1426 C C . GLN A 1 174 ? -2.023 -7.176 3.216 1.00 86.81 174 GLN A C 1
ATOM 1428 O O . GLN A 1 174 ? -2.933 -7.035 2.404 1.00 86.81 174 GLN A O 1
ATOM 1433 N N . ILE A 1 175 ? -2.065 -6.627 4.431 1.00 90.38 175 ILE A N 1
ATOM 1434 C CA . ILE A 1 175 ? -3.141 -5.726 4.850 1.00 90.38 175 ILE A CA 1
ATOM 1435 C C . ILE A 1 175 ? -3.116 -4.433 4.031 1.00 90.38 175 ILE A C 1
ATOM 1437 O O . ILE A 1 175 ? -4.174 -3.945 3.639 1.00 90.38 175 ILE A O 1
ATOM 1441 N N . GLN A 1 176 ? -1.934 -3.903 3.705 1.00 91.19 176 GLN A N 1
ATOM 1442 C CA . GLN A 1 176 ? -1.827 -2.770 2.788 1.00 91.19 176 GLN A CA 1
ATOM 1443 C C . GLN A 1 176 ? -2.406 -3.106 1.405 1.00 91.19 176 GLN A C 1
ATOM 1445 O O . GLN A 1 176 ? -3.258 -2.360 0.920 1.00 91.19 176 GLN A O 1
ATOM 1450 N N . LEU A 1 177 ? -2.007 -4.232 0.807 1.00 93.25 177 LEU A N 1
ATOM 1451 C CA . LEU A 1 177 ? -2.527 -4.665 -0.496 1.00 93.25 177 LEU A CA 1
ATOM 1452 C C . LEU A 1 177 ? -4.040 -4.928 -0.453 1.00 93.25 177 LEU A C 1
ATOM 1454 O O . LEU A 1 177 ? -4.761 -4.568 -1.384 1.00 93.25 177 LEU A O 1
ATOM 1458 N N . LEU A 1 178 ? -4.549 -5.486 0.651 1.00 94.88 178 LEU A N 1
ATOM 1459 C CA . LEU A 1 178 ? -5.982 -5.677 0.865 1.00 94.88 178 LEU A CA 1
ATOM 1460 C C . LEU A 1 178 ? -6.737 -4.345 0.883 1.00 94.88 178 LEU A C 1
ATOM 1462 O O . LEU A 1 178 ? -7.794 -4.237 0.267 1.00 94.88 178 LEU A O 1
ATOM 1466 N N . ILE A 1 179 ? -6.208 -3.328 1.566 1.00 94.50 179 ILE A N 1
ATOM 1467 C CA . ILE A 1 179 ? -6.824 -1.995 1.606 1.00 94.50 179 ILE A CA 1
ATOM 1468 C C . ILE A 1 179 ? -6.816 -1.361 0.215 1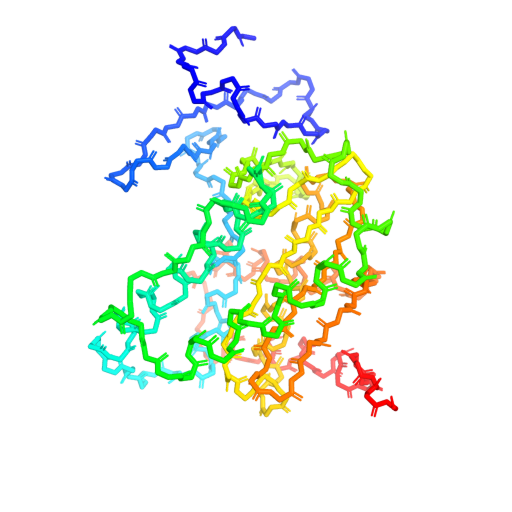.00 94.50 179 ILE A C 1
ATOM 1470 O O . ILE A 1 179 ? -7.817 -0.778 -0.193 1.00 94.50 179 ILE A O 1
ATOM 1474 N N . GLN A 1 180 ? -5.730 -1.509 -0.545 1.00 94.75 180 GLN A N 1
ATOM 1475 C CA . GLN A 1 180 ? -5.686 -1.044 -1.929 1.00 94.75 180 GLN A CA 1
ATOM 1476 C C . GLN A 1 180 ? -6.721 -1.743 -2.805 1.00 94.75 180 GLN A C 1
ATOM 1478 O O . GLN A 1 180 ? -7.458 -1.066 -3.521 1.00 94.75 180 GLN A O 1
ATOM 1483 N N . HIS A 1 181 ? -6.861 -3.063 -2.688 1.00 94.38 181 HIS A N 1
ATOM 1484 C CA . HIS A 1 181 ? -7.924 -3.799 -3.367 1.00 94.38 181 HIS A CA 1
ATOM 1485 C C . HIS A 1 181 ? -9.319 -3.304 -2.947 1.00 94.38 181 HIS A C 1
ATOM 1487 O O . HIS A 1 181 ? -10.187 -3.077 -3.786 1.00 94.38 181 HIS A O 1
ATOM 14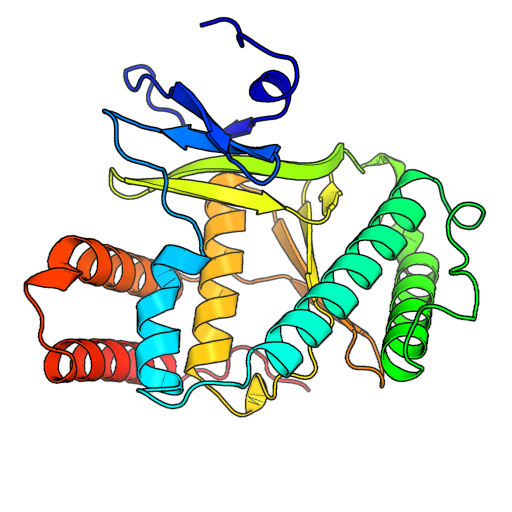93 N N . LEU A 1 182 ? -9.543 -3.082 -1.649 1.00 93.88 182 LEU A N 1
ATOM 1494 C CA . LEU A 1 182 ? -10.814 -2.587 -1.123 1.00 93.88 182 LEU A CA 1
ATOM 1495 C C . LEU A 1 182 ? -11.193 -1.217 -1.685 1.00 93.88 182 LEU A C 1
ATOM 1497 O O . LEU A 1 182 ? -12.357 -1.039 -2.055 1.00 93.88 182 LEU A O 1
ATOM 1501 N N . CYS A 1 183 ? -10.231 -0.293 -1.733 1.00 93.75 183 CYS A N 1
ATOM 1502 C CA . CYS A 1 183 ? -10.426 1.081 -2.183 1.00 93.75 183 CYS A CA 1
ATOM 1503 C C . CYS A 1 183 ? -10.551 1.202 -3.706 1.00 93.75 183 CYS A C 1
ATOM 1505 O O . CYS A 1 183 ? -11.286 2.063 -4.168 1.00 93.75 183 CYS A O 1
ATOM 1507 N N . THR A 1 184 ? -9.855 0.357 -4.473 1.00 93.06 184 THR A N 1
ATOM 1508 C CA . THR A 1 184 ? -9.795 0.452 -5.946 1.00 93.06 184 THR A CA 1
ATOM 1509 C C . THR A 1 184 ? -10.728 -0.520 -6.665 1.00 93.06 184 THR A C 1
ATOM 1511 O O . THR A 1 184 ? -11.070 -0.290 -7.818 1.00 93.06 184 THR A O 1
ATOM 1514 N N . LYS A 1 185 ? -11.114 -1.630 -6.017 1.00 91.81 185 LYS A N 1
ATOM 1515 C CA . LYS A 1 185 ? -11.794 -2.790 -6.629 1.00 91.81 185 LYS A CA 1
ATOM 1516 C C . LYS A 1 185 ? -11.042 -3.423 -7.808 1.00 91.81 185 LYS A C 1
ATOM 1518 O O . LYS A 1 185 ? -11.629 -4.200 -8.554 1.00 91.81 185 LYS A O 1
ATOM 1523 N N . LYS A 1 186 ? -9.748 -3.131 -7.941 1.00 93.00 186 LYS A N 1
ATOM 1524 C CA . LYS A 1 186 ? -8.874 -3.622 -9.009 1.00 93.00 186 LYS A CA 1
ATOM 1525 C C . LYS A 1 186 ? -8.065 -4.832 -8.570 1.00 93.00 186 LYS A C 1
ATOM 1527 O O . LYS A 1 186 ? -7.912 -5.098 -7.371 1.00 93.00 186 LYS A O 1
ATOM 1532 N N . GLU A 1 187 ? -7.522 -5.562 -9.541 1.00 93.19 187 GLU A N 1
ATOM 1533 C CA . GLU A 1 187 ? -6.459 -6.520 -9.243 1.00 93.19 187 GLU A CA 1
ATOM 1534 C C . GLU A 1 187 ? -5.233 -5.771 -8.709 1.00 93.19 187 GLU A C 1
ATOM 1536 O O . GLU A 1 187 ? -4.906 -4.681 -9.171 1.00 93.19 187 GLU A O 1
ATOM 1541 N N . VAL A 1 188 ? -4.556 -6.341 -7.716 1.00 94.00 188 VAL A N 1
ATOM 1542 C CA . VAL A 1 188 ? -3.376 -5.721 -7.110 1.00 94.00 188 VAL A CA 1
ATOM 1543 C C . VAL A 1 188 ? -2.174 -6.597 -7.414 1.00 94.00 188 VAL A C 1
ATOM 1545 O O . VAL A 1 188 ? -2.152 -7.771 -7.046 1.00 94.00 188 VAL A O 1
ATOM 1548 N N . TYR A 1 189 ? -1.175 -6.034 -8.079 1.00 92.38 189 TYR A N 1
ATOM 1549 C CA . TYR A 1 189 ? 0.097 -6.696 -8.330 1.00 92.38 189 TYR A CA 1
ATOM 1550 C C . TYR A 1 189 ? 1.173 -6.065 -7.460 1.00 92.38 189 TYR A C 1
ATOM 1552 O O . TYR A 1 189 ? 1.263 -4.847 -7.343 1.00 92.38 189 TYR A O 1
ATOM 1560 N N . LEU A 1 190 ? 2.011 -6.900 -6.862 1.00 90.81 190 LEU A N 1
ATOM 1561 C CA . LEU A 1 190 ? 3.267 -6.474 -6.274 1.00 90.81 190 LEU A CA 1
ATOM 1562 C C . LEU A 1 190 ? 4.350 -6.555 -7.344 1.00 90.81 190 LEU A C 1
ATOM 1564 O O . LEU A 1 190 ? 4.550 -7.625 -7.916 1.00 90.81 190 LEU A O 1
ATOM 1568 N N . LEU A 1 191 ? 5.090 -5.466 -7.534 1.00 91.19 191 LEU A N 1
ATOM 1569 C CA . LEU A 1 191 ? 6.379 -5.475 -8.214 1.00 91.19 191 LEU A CA 1
ATOM 1570 C C . LEU A 1 191 ? 7.461 -5.147 -7.186 1.00 91.19 191 LEU A C 1
ATOM 1572 O O . LEU A 1 191 ? 7.608 -4.008 -6.735 1.00 91.19 191 LEU A O 1
ATOM 1576 N N . TRP A 1 192 ? 8.219 -6.169 -6.800 1.00 88.88 192 TRP A N 1
ATOM 1577 C CA . TRP A 1 192 ? 9.275 -6.054 -5.809 1.00 88.88 192 TRP A CA 1
ATOM 1578 C C . TRP A 1 192 ? 10.643 -6.324 -6.421 1.00 88.88 192 TRP A C 1
ATOM 1580 O O . TRP A 1 192 ? 10.964 -7.430 -6.842 1.00 88.88 192 TRP A O 1
ATOM 1590 N N . SER A 1 193 ? 11.465 -5.285 -6.395 1.00 88.06 193 SER A N 1
ATOM 1591 C CA . SER A 1 193 ? 12.868 -5.300 -6.773 1.00 88.06 193 SER A CA 1
ATOM 1592 C C . SER A 1 193 ? 13.767 -5.683 -5.586 1.00 88.06 193 SER A C 1
ATOM 1594 O O . SER A 1 193 ? 13.872 -4.961 -4.578 1.00 88.06 193 SER A O 1
ATOM 1596 N N . THR A 1 194 ? 14.399 -6.856 -5.675 1.00 82.75 194 THR A N 1
ATOM 1597 C CA . THR A 1 194 ? 15.211 -7.437 -4.593 1.00 82.75 194 THR A CA 1
ATOM 1598 C C . THR A 1 194 ? 16.682 -7.027 -4.678 1.00 82.75 194 THR A C 1
ATOM 1600 O O . THR A 1 194 ? 17.371 -6.992 -3.655 1.00 82.75 194 THR A O 1
ATOM 1603 N N . GLY A 1 195 ? 17.153 -6.596 -5.850 1.00 82.44 195 GLY A N 1
ATOM 1604 C CA . GLY A 1 195 ? 18.570 -6.421 -6.176 1.00 82.44 195 GLY A CA 1
ATOM 1605 C C . GLY A 1 195 ? 19.233 -7.717 -6.652 1.00 82.44 195 GLY A C 1
ATOM 1606 O O . GLY A 1 195 ? 20.449 -7.765 -6.800 1.00 82.44 195 GLY A O 1
ATOM 1607 N N . SER A 1 196 ? 18.461 -8.782 -6.850 1.00 83.38 196 SER A N 1
ATOM 1608 C CA . SER A 1 196 ? 18.892 -10.012 -7.519 1.00 83.38 196 SER A CA 1
ATOM 1609 C C . SER A 1 196 ? 17.848 -10.492 -8.532 1.00 83.38 196 SER A C 1
ATOM 1611 O O . SER A 1 196 ? 17.878 -11.654 -8.929 1.00 83.38 196 SER A O 1
ATOM 1613 N N . GLY A 1 197 ? 16.889 -9.634 -8.887 1.00 84.44 197 GLY A N 1
ATOM 1614 C CA . GLY A 1 197 ? 15.717 -9.971 -9.680 1.00 84.44 197 GLY A CA 1
ATOM 1615 C C . GLY A 1 197 ? 14.455 -9.225 -9.241 1.00 84.44 197 GLY A C 1
ATOM 1616 O O . GLY A 1 197 ? 14.416 -8.524 -8.227 1.00 84.44 197 GLY A O 1
ATOM 1617 N N . VAL A 1 198 ? 13.394 -9.417 -10.023 1.00 88.50 198 VAL A N 1
ATOM 1618 C CA . VAL A 1 198 ? 12.071 -8.838 -9.778 1.00 88.50 198 VAL A CA 1
ATOM 1619 C C . VAL A 1 198 ? 11.088 -9.945 -9.426 1.00 88.50 198 VAL A C 1
ATOM 1621 O O . VAL A 1 198 ? 10.932 -10.914 -10.164 1.00 88.50 198 VAL A O 1
ATOM 1624 N N . ILE A 1 199 ? 10.395 -9.776 -8.304 1.00 86.62 199 ILE A N 1
ATOM 1625 C CA . ILE A 1 199 ? 9.215 -10.560 -7.954 1.00 86.62 199 ILE A CA 1
ATOM 1626 C C . ILE A 1 199 ? 8.006 -9.787 -8.469 1.00 86.62 199 ILE A C 1
ATOM 1628 O O . ILE A 1 199 ? 7.727 -8.684 -7.998 1.00 86.62 199 ILE A O 1
ATOM 1632 N N . PHE A 1 200 ? 7.280 -10.378 -9.414 1.00 88.62 200 PHE A N 1
ATOM 1633 C CA . PHE A 1 200 ? 6.003 -9.857 -9.883 1.00 88.62 200 PHE A CA 1
ATOM 1634 C C . PHE A 1 200 ? 4.896 -10.843 -9.534 1.00 88.62 200 PHE A C 1
ATOM 1636 O O . PHE A 1 200 ? 4.848 -11.951 -10.066 1.00 88.62 200 PHE A O 1
ATOM 1643 N N . HIS A 1 201 ? 4.035 -10.466 -8.592 1.00 87.56 201 HIS A N 1
ATOM 1644 C CA . HIS A 1 201 ? 3.057 -11.382 -8.018 1.00 87.56 201 HIS A CA 1
ATOM 1645 C C . HIS A 1 201 ? 1.685 -10.735 -7.899 1.00 87.56 201 HIS A C 1
ATOM 1647 O O . HIS A 1 201 ? 1.542 -9.638 -7.361 1.00 87.56 201 HIS A O 1
ATOM 1653 N N . ARG A 1 202 ? 0.657 -11.453 -8.352 1.00 90.38 202 ARG A N 1
ATOM 1654 C CA . ARG A 1 202 ? -0.735 -11.061 -8.148 1.00 90.38 202 ARG A CA 1
ATOM 1655 C C . ARG A 1 202 ? -1.147 -11.344 -6.709 1.00 90.38 202 ARG A C 1
ATOM 1657 O O . ARG A 1 202 ? -1.183 -12.497 -6.290 1.00 90.38 202 ARG A O 1
ATOM 1664 N N . PHE A 1 203 ? -1.545 -10.309 -5.984 1.00 91.12 203 PHE A N 1
ATOM 1665 C CA . PHE A 1 203 ? -2.110 -10.450 -4.652 1.00 91.12 203 PHE A CA 1
ATOM 1666 C C . PHE A 1 203 ? -3.432 -11.221 -4.686 1.00 91.12 203 PHE A C 1
ATOM 1668 O O . PHE A 1 203 ? -4.359 -10.871 -5.421 1.00 91.12 203 PHE A O 1
ATOM 1675 N N . GLN A 1 204 ? -3.521 -12.258 -3.856 1.00 89.94 204 GLN A N 1
ATOM 1676 C CA . GLN A 1 204 ? -4.724 -13.065 -3.696 1.00 89.94 204 GLN A CA 1
ATOM 1677 C C . GLN A 1 204 ? -5.469 -12.641 -2.436 1.00 89.94 204 GLN A C 1
ATOM 1679 O O . GLN A 1 204 ? -4.996 -12.808 -1.311 1.00 89.94 204 GLN A O 1
ATOM 1684 N N . VAL A 1 205 ? -6.665 -12.098 -2.637 1.00 87.75 205 VAL A N 1
ATOM 1685 C CA . VAL A 1 205 ? -7.575 -11.758 -1.548 1.00 87.75 205 VAL A CA 1
ATOM 1686 C C . VAL A 1 205 ? -8.125 -13.048 -0.948 1.00 87.75 205 VAL A C 1
ATOM 1688 O O . VAL A 1 205 ? -8.553 -13.943 -1.673 1.00 87.75 205 VAL A O 1
ATOM 1691 N N . SER A 1 206 ? -8.161 -13.135 0.381 1.00 85.75 206 SER A N 1
ATOM 1692 C CA . SER A 1 206 ? -8.738 -14.282 1.081 1.00 85.75 206 SER A CA 1
ATOM 1693 C C . SER A 1 206 ? -9.678 -13.845 2.210 1.00 85.75 206 SER A C 1
ATOM 1695 O O . SER A 1 206 ? -9.465 -12.790 2.818 1.00 85.75 206 SER A O 1
ATOM 1697 N N . PRO A 1 207 ? -10.700 -14.657 2.554 1.00 86.69 207 PRO A N 1
ATOM 1698 C CA . PRO A 1 207 ? -11.574 -14.387 3.698 1.00 86.69 207 PRO A CA 1
ATOM 1699 C C . PRO A 1 207 ? -10.818 -14.224 5.023 1.00 86.69 207 PRO A C 1
ATOM 1701 O O . PRO A 1 207 ? -11.242 -13.464 5.892 1.00 86.69 207 PRO A O 1
ATOM 1704 N N . SER A 1 208 ? -9.688 -14.918 5.187 1.00 84.69 208 SER A N 1
ATOM 1705 C CA . SER A 1 208 ? -8.849 -14.810 6.382 1.00 84.69 208 SER A CA 1
ATOM 1706 C C . SER A 1 208 ? -8.253 -13.411 6.532 1.00 84.69 208 SER A C 1
ATOM 1708 O O . SER A 1 208 ? -8.271 -12.868 7.631 1.00 84.69 208 SER A O 1
ATOM 1710 N N . LEU A 1 209 ? -7.800 -12.783 5.440 1.00 87.06 209 LEU A N 1
ATOM 1711 C CA . LEU A 1 209 ? -7.235 -11.431 5.496 1.00 87.06 209 LEU A CA 1
ATOM 1712 C C . LEU A 1 209 ? -8.274 -10.383 5.929 1.00 87.06 209 LEU A C 1
ATOM 1714 O O . LEU A 1 209 ? -7.924 -9.462 6.664 1.00 87.06 209 LEU A O 1
ATOM 1718 N N . PHE A 1 210 ? -9.549 -10.552 5.561 1.00 89.88 210 PHE A N 1
ATOM 1719 C CA . PHE A 1 210 ? -10.635 -9.692 6.051 1.00 89.88 210 PHE A CA 1
ATOM 1720 C C . PHE A 1 210 ? -10.856 -9.834 7.559 1.00 89.88 210 PHE A C 1
ATOM 1722 O O . PHE A 1 210 ? -10.894 -8.829 8.259 1.00 89.88 210 PHE A O 1
ATOM 1729 N N . LYS A 1 211 ? -10.880 -11.063 8.093 1.00 87.94 211 LYS A N 1
ATOM 1730 C CA . LYS A 1 211 ? -10.985 -11.286 9.550 1.00 87.94 211 LYS A CA 1
ATOM 1731 C C . LYS A 1 211 ? -9.829 -10.647 10.321 1.00 87.94 211 LYS A C 1
ATOM 1733 O O . LYS A 1 211 ? -10.010 -10.137 11.431 1.00 87.94 211 LYS A O 1
ATOM 1738 N N . ILE A 1 212 ? -8.628 -10.680 9.742 1.00 87.75 212 ILE A N 1
ATOM 1739 C CA . ILE A 1 212 ? -7.461 -10.029 10.335 1.00 87.75 212 ILE A CA 1
ATOM 1740 C C . ILE A 1 212 ? -7.622 -8.509 10.287 1.00 87.75 212 ILE A C 1
ATOM 1742 O O . ILE A 1 212 ? -7.406 -7.848 11.302 1.00 87.75 212 ILE A O 1
ATOM 1746 N N . LEU A 1 213 ? -8.049 -7.956 9.149 1.00 90.06 213 LEU A N 1
ATOM 1747 C CA . LEU A 1 213 ? -8.344 -6.531 9.022 1.00 90.06 213 LEU A CA 1
ATOM 1748 C C . LEU A 1 213 ? -9.391 -6.078 10.051 1.00 90.06 213 LEU A C 1
ATOM 1750 O O . LEU A 1 213 ? -9.157 -5.081 10.730 1.00 90.06 213 LEU A O 1
ATOM 1754 N N . ASP A 1 214 ? -10.478 -6.829 10.240 1.00 89.81 214 ASP A N 1
ATOM 1755 C CA . ASP A 1 214 ? -11.504 -6.547 11.254 1.00 89.81 214 ASP A CA 1
ATOM 1756 C C . ASP A 1 214 ? -10.897 -6.482 12.658 1.00 89.81 214 ASP A C 1
ATOM 1758 O O . ASP A 1 214 ? -11.142 -5.542 13.417 1.00 89.81 214 ASP A O 1
ATOM 1762 N N . SER A 1 215 ? -10.035 -7.447 12.983 1.00 87.00 215 SER A N 1
ATOM 1763 C CA . SER A 1 215 ? -9.349 -7.510 14.275 1.00 87.00 215 SER A CA 1
ATOM 1764 C C . SER A 1 215 ? -8.402 -6.321 14.483 1.00 87.00 215 SER A C 1
ATOM 1766 O O . SER A 1 215 ? -8.352 -5.753 15.575 1.00 87.00 215 SER A O 1
ATOM 1768 N N . LEU A 1 216 ? -7.676 -5.900 13.439 1.00 88.00 216 LEU A N 1
ATOM 1769 C CA . LEU A 1 216 ? -6.801 -4.721 13.479 1.00 88.00 216 LEU A CA 1
ATOM 1770 C C . LEU A 1 216 ? -7.595 -3.422 13.639 1.00 88.00 216 LEU A C 1
ATOM 1772 O O . LEU A 1 216 ? -7.222 -2.563 14.437 1.00 88.00 216 LEU A O 1
ATOM 1776 N N . ILE A 1 217 ? -8.714 -3.290 12.929 1.00 88.94 217 ILE A N 1
ATOM 1777 C CA . ILE A 1 217 ? -9.645 -2.168 13.065 1.00 88.94 217 ILE A CA 1
ATOM 1778 C C . ILE A 1 217 ? -10.143 -2.061 14.507 1.00 88.94 217 ILE A C 1
ATOM 1780 O O . ILE A 1 217 ? -10.126 -0.977 15.096 1.00 88.94 217 ILE A O 1
ATOM 1784 N N . ASP A 1 218 ? -10.557 -3.180 15.092 1.00 86.62 218 ASP A N 1
ATOM 1785 C CA . ASP A 1 218 ? -11.046 -3.233 16.463 1.00 86.62 218 ASP A CA 1
ATOM 1786 C C . ASP A 1 218 ? -9.966 -2.862 17.480 1.00 86.62 218 ASP A C 1
ATOM 1788 O O . ASP A 1 218 ? -10.221 -2.080 18.403 1.00 86.62 218 ASP A O 1
ATOM 1792 N N . LEU A 1 219 ? -8.744 -3.356 17.276 1.00 84.50 219 LEU A N 1
ATOM 1793 C CA . LEU A 1 219 ? -7.578 -2.990 18.074 1.00 84.50 219 LEU A CA 1
ATOM 1794 C C . LEU A 1 219 ? -7.281 -1.488 18.010 1.00 84.50 219 LEU A C 1
ATOM 1796 O O . LEU A 1 219 ? -7.016 -0.877 19.045 1.00 84.50 219 LEU A O 1
ATOM 1800 N N . VAL A 1 220 ? -7.355 -0.877 16.825 1.00 84.56 220 VAL A N 1
ATOM 1801 C CA . VAL A 1 220 ? -7.125 0.565 16.647 1.00 84.56 220 VAL A CA 1
ATOM 1802 C C . VAL A 1 220 ? -8.240 1.391 17.294 1.00 84.56 220 VAL A C 1
ATOM 1804 O O . VAL A 1 220 ? -7.946 2.370 17.982 1.00 84.56 220 VAL A O 1
ATOM 1807 N N . LYS A 1 221 ? -9.514 0.989 17.159 1.00 84.81 221 LYS A N 1
ATOM 1808 C CA . LYS A 1 221 ? -10.652 1.651 17.838 1.00 84.81 221 LYS A CA 1
ATOM 1809 C C . LYS A 1 221 ? -10.508 1.627 19.357 1.00 84.81 221 LYS A C 1
ATOM 1811 O O . LYS A 1 221 ? -10.892 2.585 20.020 1.00 84.81 221 LYS A O 1
ATOM 1816 N N . LYS A 1 222 ? -9.979 0.528 19.895 1.00 83.62 222 LYS A N 1
ATOM 1817 C CA . LYS A 1 222 ? -9.869 0.248 21.332 1.00 83.62 222 LYS A CA 1
ATOM 1818 C C . LYS A 1 222 ? -8.434 0.425 21.843 1.00 83.62 222 LYS A C 1
ATOM 1820 O O . LYS A 1 222 ? -8.074 -0.139 22.876 1.00 83.62 222 LYS A O 1
ATOM 1825 N N . LYS A 1 223 ? -7.598 1.198 21.137 1.00 75.62 223 LYS A N 1
ATOM 1826 C CA . LYS A 1 223 ? -6.157 1.294 21.423 1.00 75.62 223 LYS A CA 1
ATOM 1827 C C . LYS A 1 223 ? -5.841 1.742 22.853 1.00 75.62 223 LYS A C 1
ATOM 1829 O O . LYS A 1 223 ? -4.828 1.310 23.390 1.00 75.62 223 LYS A O 1
ATOM 1834 N N . ASP A 1 224 ? -6.695 2.559 23.462 1.00 79.69 224 ASP A N 1
ATOM 1835 C CA . ASP A 1 224 ? -6.496 3.082 24.820 1.00 79.69 224 ASP A CA 1
ATOM 1836 C C . ASP A 1 224 ? -7.088 2.155 25.898 1.00 79.69 224 ASP A C 1
ATOM 1838 O O . ASP A 1 224 ? -6.853 2.351 27.085 1.00 79.69 224 ASP A O 1
ATOM 1842 N N . ILE A 1 225 ? -7.843 1.130 25.486 1.00 83.38 225 ILE A N 1
ATOM 1843 C CA . ILE A 1 225 ? -8.478 0.147 26.374 1.00 83.38 225 ILE A CA 1
ATOM 1844 C C . ILE A 1 225 ? -7.526 -1.023 26.638 1.00 83.38 225 ILE A C 1
ATOM 1846 O O . ILE A 1 225 ? -7.449 -1.511 27.760 1.00 83.38 225 ILE A O 1
ATOM 1850 N N . TYR A 1 226 ? -6.793 -1.468 25.612 1.00 79.88 226 TYR A N 1
ATOM 1851 C CA . TYR A 1 226 ? -5.894 -2.615 25.724 1.00 79.88 226 TYR A CA 1
ATOM 1852 C C . TYR A 1 226 ? -4.472 -2.217 26.130 1.00 79.88 226 TYR A C 1
ATOM 1854 O O . TYR A 1 226 ? -3.822 -1.370 25.503 1.00 79.88 226 TYR A O 1
ATOM 1862 N N . THR A 1 227 ? -3.937 -2.927 27.119 1.00 82.69 227 THR A N 1
ATOM 1863 C CA . THR A 1 227 ? -2.510 -2.919 27.456 1.00 82.69 227 THR A CA 1
ATOM 1864 C C . THR A 1 227 ? -1.669 -3.478 26.302 1.00 82.69 227 THR A C 1
ATOM 1866 O O . THR A 1 227 ? -2.158 -4.217 25.445 1.00 82.69 227 THR A O 1
ATOM 1869 N N . LEU A 1 228 ? -0.364 -3.180 26.276 1.00 77.88 228 LEU A N 1
ATOM 1870 C CA . LEU A 1 228 ? 0.546 -3.742 25.265 1.00 77.88 228 LEU A CA 1
ATOM 1871 C C . LEU A 1 228 ? 0.582 -5.281 25.299 1.00 77.88 228 LEU A C 1
ATOM 1873 O O . LEU A 1 228 ? 0.692 -5.918 24.254 1.00 77.88 228 LEU A O 1
ATOM 1877 N N . LYS A 1 229 ? 0.437 -5.880 26.488 1.00 81.62 229 LYS A N 1
ATOM 1878 C CA . LYS A 1 229 ? 0.376 -7.337 26.663 1.00 81.62 229 LYS A CA 1
ATOM 1879 C C . LYS A 1 229 ? -0.862 -7.935 25.990 1.00 81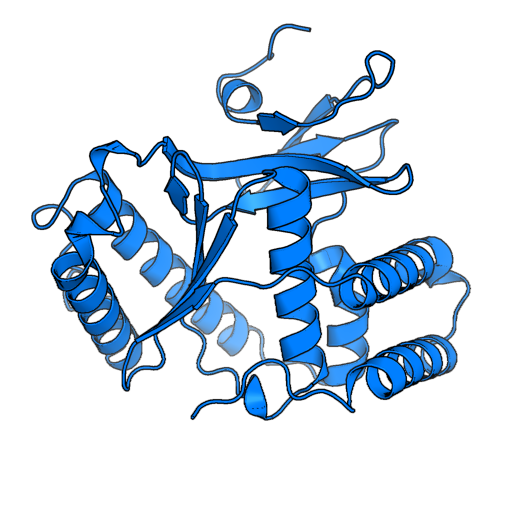.62 229 LYS A C 1
ATOM 1881 O O . LYS A 1 229 ? -0.745 -8.937 25.293 1.00 81.62 229 LYS A O 1
ATOM 1886 N N . GLU A 1 230 ? -2.026 -7.313 26.160 1.00 83.06 230 GLU A N 1
ATOM 1887 C CA . GLU A 1 230 ? -3.272 -7.758 25.520 1.00 83.06 230 GLU A CA 1
ATOM 1888 C C . GLU A 1 230 ? -3.229 -7.555 24.005 1.00 83.06 230 GLU A C 1
ATOM 1890 O O . GLU A 1 230 ? -3.585 -8.459 23.255 1.00 83.06 230 GLU A O 1
ATOM 1895 N N . LYS A 1 231 ? -2.705 -6.411 23.548 1.00 80.81 231 LYS A N 1
ATOM 1896 C CA . LYS A 1 231 ? -2.451 -6.140 22.124 1.00 80.81 231 LYS A CA 1
ATOM 1897 C C . LYS A 1 231 ? -1.572 -7.222 21.498 1.00 80.81 231 LYS A C 1
ATOM 1899 O O . LYS A 1 231 ? -1.906 -7.739 20.435 1.00 80.81 231 LYS A O 1
ATOM 1904 N N . ARG A 1 232 ? -0.482 -7.594 22.179 1.00 79.75 232 ARG A N 1
ATOM 1905 C CA . ARG A 1 232 ? 0.417 -8.665 21.741 1.00 79.75 232 ARG A CA 1
ATOM 1906 C C . ARG A 1 232 ? -0.302 -10.010 21.675 1.00 79.75 232 ARG A C 1
ATOM 1908 O O . ARG A 1 232 ? -0.228 -10.648 20.637 1.00 79.75 232 ARG A O 1
ATOM 1915 N N . ALA A 1 233 ? -1.053 -10.394 22.706 1.00 81.06 233 ALA A N 1
ATOM 1916 C CA . ALA A 1 233 ? -1.792 -11.658 22.713 1.00 81.06 233 ALA A CA 1
ATOM 1917 C C . ALA A 1 233 ? -2.832 -11.750 21.577 1.00 81.06 233 ALA A C 1
ATOM 1919 O O . ALA A 1 233 ? -3.001 -12.805 20.967 1.00 81.06 233 ALA A O 1
ATOM 1920 N N . ILE A 1 234 ? -3.515 -10.645 21.257 1.00 78.62 234 ILE A N 1
ATOM 1921 C CA . ILE A 1 234 ? -4.469 -10.594 20.138 1.00 78.62 234 ILE A CA 1
ATOM 1922 C C . ILE A 1 234 ? -3.740 -10.760 18.800 1.00 78.62 234 ILE A C 1
ATOM 1924 O O . ILE A 1 234 ? -4.186 -11.529 17.953 1.00 78.62 234 ILE A O 1
ATOM 1928 N N . VAL A 1 235 ? -2.606 -10.084 18.610 1.00 79.00 235 VAL A N 1
ATOM 1929 C CA . VAL A 1 235 ? -1.806 -10.208 17.382 1.00 79.00 235 VAL A CA 1
ATOM 1930 C C . VAL A 1 235 ? -1.146 -11.583 17.258 1.00 79.00 235 VAL A C 1
ATOM 1932 O O . VAL A 1 235 ? -1.118 -12.142 16.170 1.00 79.00 235 VAL A O 1
ATOM 1935 N N . GLU A 1 236 ? -0.680 -12.180 18.352 1.00 76.69 236 GLU A N 1
ATOM 1936 C CA . GLU A 1 236 ? -0.189 -13.563 18.367 1.00 76.69 236 GLU A CA 1
ATOM 1937 C C . GLU A 1 236 ? -1.296 -14.547 17.973 1.00 76.69 236 GLU A C 1
ATOM 1939 O O . GLU A 1 236 ? -1.049 -15.460 17.190 1.00 76.69 236 GLU A O 1
ATOM 1944 N N . LYS A 1 237 ? -2.536 -14.330 18.428 1.00 76.75 237 LYS A N 1
ATOM 1945 C CA . LYS A 1 237 ? -3.692 -15.121 17.986 1.00 76.75 237 LYS A CA 1
ATOM 1946 C C . LYS A 1 237 ? -3.965 -14.953 16.487 1.00 76.75 237 LYS A C 1
ATOM 1948 O O . LYS A 1 237 ? -4.156 -15.949 15.799 1.00 76.75 237 LYS A O 1
ATOM 1953 N N . ILE A 1 238 ? -3.917 -13.718 15.980 1.00 73.56 238 ILE A N 1
ATOM 1954 C CA . ILE A 1 238 ? -4.012 -13.417 14.541 1.00 73.56 238 ILE A CA 1
ATOM 1955 C C . ILE A 1 238 ? -2.941 -14.185 13.754 1.00 73.56 238 ILE A C 1
ATOM 1957 O O . ILE A 1 238 ? -3.240 -14.765 12.714 1.00 73.56 238 ILE A O 1
ATOM 1961 N N . LEU A 1 239 ? -1.700 -14.209 14.255 1.00 70.25 239 LEU A N 1
ATOM 1962 C CA . LEU A 1 239 ? -0.607 -14.950 13.633 1.00 70.25 239 LEU A CA 1
ATOM 1963 C C . LEU A 1 239 ? -0.847 -16.461 13.679 1.00 70.25 239 LEU A C 1
ATOM 1965 O O . LEU A 1 239 ? -0.610 -17.124 12.681 1.00 70.25 239 LEU A O 1
ATOM 1969 N N . LEU A 1 240 ? -1.339 -17.026 14.782 1.00 68.81 240 LEU A N 1
ATOM 1970 C CA . LEU A 1 240 ? -1.625 -18.465 14.874 1.00 68.81 240 LEU A CA 1
ATOM 1971 C C . LEU A 1 240 ? -2.718 -18.918 13.899 1.00 68.81 240 LEU A C 1
ATOM 1973 O O . LEU A 1 240 ? -2.611 -20.008 13.342 1.00 68.81 240 LEU A O 1
ATOM 1977 N N . ASP A 1 241 ? -3.710 -18.068 13.637 1.00 62.72 241 ASP A N 1
ATOM 1978 C CA . ASP A 1 241 ? -4.742 -18.324 12.624 1.00 62.72 241 ASP A CA 1
ATOM 1979 C C . ASP A 1 241 ? -4.192 -18.205 11.182 1.00 62.72 241 ASP A C 1
ATOM 1981 O O . ASP A 1 241 ? -4.818 -18.678 10.232 1.00 62.72 241 ASP A O 1
ATOM 1985 N N . TYR A 1 242 ? -3.012 -17.595 11.015 1.00 62.31 242 TYR A N 1
ATOM 1986 C CA . TYR A 1 242 ? -2.361 -17.302 9.734 1.00 62.31 242 TYR A CA 1
ATOM 1987 C C . TYR A 1 242 ? -1.171 -18.234 9.410 1.00 62.31 242 TYR A C 1
ATOM 1989 O O . TYR A 1 242 ? -0.913 -18.560 8.253 1.00 62.31 242 TYR A O 1
ATOM 1997 N N . VAL A 1 243 ? -0.454 -18.711 10.431 1.00 53.44 243 VAL A N 1
ATOM 1998 C CA . VAL A 1 243 ? 0.809 -19.462 10.326 1.00 53.44 243 VAL A CA 1
ATOM 1999 C C . VAL A 1 243 ? 0.692 -20.922 9.823 1.00 53.44 243 VAL A C 1
ATOM 2001 O O . VAL A 1 243 ? 1.732 -21.476 9.467 1.00 53.44 243 VAL A O 1
ATOM 2004 N N . PRO A 1 244 ? -0.482 -21.570 9.634 1.00 46.03 244 PRO A N 1
ATOM 2005 C CA . PRO A 1 244 ? -0.517 -22.844 8.911 1.00 46.03 244 PRO A CA 1
ATOM 2006 C C . PRO A 1 244 ? -0.471 -22.730 7.377 1.00 46.03 244 PRO A C 1
ATOM 2008 O O . PRO A 1 244 ? -0.456 -23.766 6.719 1.00 46.03 244 PRO A O 1
ATOM 2011 N N . GLN A 1 245 ? -0.459 -21.537 6.771 1.00 45.81 245 GLN A N 1
ATOM 2012 C CA . GLN A 1 245 ? -0.429 -21.404 5.306 1.00 45.81 245 GLN A CA 1
ATOM 2013 C C . GLN A 1 245 ? 0.657 -20.417 4.877 1.00 45.81 245 GLN A C 1
ATOM 2015 O O . GLN A 1 245 ? 0.500 -19.204 4.986 1.00 45.81 245 GLN A O 1
ATOM 2020 N N . ARG A 1 246 ? 1.783 -20.950 4.386 1.00 40.81 246 ARG A N 1
ATOM 2021 C CA . ARG A 1 246 ? 2.829 -20.180 3.701 1.00 40.81 246 ARG A CA 1
ATOM 2022 C C . ARG A 1 246 ? 2.195 -19.421 2.533 1.00 40.81 246 ARG A C 1
ATOM 2024 O O . ARG A 1 246 ? 1.903 -19.990 1.492 1.00 40.81 246 ARG A O 1
ATOM 2031 N N . LEU A 1 247 ? 1.948 -18.130 2.714 1.00 42.41 247 LEU A N 1
ATOM 2032 C CA . LEU A 1 247 ? 1.401 -17.241 1.689 1.00 42.41 247 LEU A CA 1
ATOM 2033 C C . LEU A 1 247 ? 2.545 -16.527 0.967 1.00 42.41 247 LEU A C 1
ATOM 2035 O O . LEU A 1 247 ? 2.732 -15.325 1.132 1.00 42.41 247 LEU A O 1
ATOM 2039 N N . ILE A 1 248 ? 3.324 -17.355 0.264 1.00 40.19 248 ILE A N 1
ATOM 2040 C CA . ILE A 1 248 ? 4.128 -17.186 -0.959 1.00 40.19 248 ILE A CA 1
ATOM 2041 C C . ILE A 1 248 ? 5.077 -18.395 -0.927 1.00 40.19 248 ILE A C 1
ATOM 2043 O O . ILE A 1 248 ? 6.114 -18.360 -0.262 1.00 40.19 248 ILE A O 1
ATOM 2047 N N . ASP A 1 249 ? 4.688 -19.492 -1.577 1.00 32.78 249 ASP A N 1
ATOM 2048 C CA . ASP A 1 249 ? 5.665 -20.512 -1.953 1.00 32.78 249 ASP A CA 1
ATOM 2049 C C . ASP A 1 249 ? 6.496 -19.909 -3.092 1.00 32.78 249 ASP A C 1
ATOM 2051 O O . ASP A 1 249 ? 5.986 -19.623 -4.176 1.00 32.78 249 ASP A O 1
ATOM 2055 N N . PHE A 1 250 ? 7.761 -19.613 -2.796 1.00 37.00 250 PHE A N 1
ATOM 2056 C CA . PHE A 1 250 ? 8.776 -19.413 -3.821 1.00 37.00 250 PHE A CA 1
ATOM 2057 C C . PHE A 1 250 ? 9.230 -20.807 -4.258 1.00 37.00 250 PHE A C 1
ATOM 2059 O O . PHE A 1 250 ? 10.242 -21.300 -3.757 1.00 37.00 250 PHE A O 1
ATOM 2066 N N . ASP A 1 251 ? 8.433 -21.451 -5.106 1.00 31.81 251 ASP A N 1
ATOM 2067 C CA . ASP A 1 251 ? 8.959 -22.508 -5.973 1.00 31.81 251 ASP A CA 1
ATOM 2068 C C . ASP A 1 251 ? 9.762 -21.870 -7.118 1.00 31.81 251 ASP A C 1
ATOM 2070 O O . ASP A 1 251 ? 9.286 -20.856 -7.689 1.00 31.81 251 ASP A O 1
#

Secondary structure (DSSP, 8-state):
---SSTTGGG-EESS--TT--EEEEE-TTS-EEEEETTEEPBPHHHHSHHHHHHHHTT-PPPHHHHHHHHHHHHHHHHHHHHHHHH-GGG-PPPTTSS-HHHHHHHHHHHHHHHHTTTTS-GGGEEEEEEEEEEEETTEEEEEEEEEEESSEEEEEE-----GGG-HHHHHHHHHHHHHHHHHH-SEEEEEEE-SS-EEEEE----HHHHHHHHHHHHHHHTTTTS-HHHHHHHHHHHHHHHTTS-S----